Protein 8YUF (pdb70)

Nearest PDB structures (foldseek):
  8xdj-assembly1_C  TM=9.945E-01  e=1.437E-18  Legionella pneumophila
  8xeh-assembly1_D  TM=1.003E+00  e=1.581E-16  Legionella pneumophila
  6m6u-assembly1_D  TM=8.011E-01  e=2.505E-03  Shewanella oneidensis MR-1
  6m6w-assembly1_I  TM=7.614E-01  e=5.582E-03  Shewanella oneidensis MR-1
  7bxo-assembly1_H  TM=7.613E-01  e=1.384E-02  Shewanella oneidensis MR-1

Secondary structure (DSSP, 8-state):
--HHHHHHHHHHHHHHHHHHHHHHHHSPPPHHHHHHHHHHHHHHHHHHHHHHHHHHHHTT-----SHHHHHHHHHHHTS-S-HHHHHHHHHHHHTGGGTTSHHHHHHHHHHIIIIIHHHHHHHHHHHHHHH--/---HHHHHHHHHHHHHHHHHHHHHHHHSPPPHHHHHHHHHHHHHHHHHHHHHHHHHHHHTT-----SHHHHHHHHHHHTS-S-HHHHHHHHHHHHTGGGTTSHHHHHHHHHHIIIIIHHHHHHHHHHHHHHHH-

Radius of gyration: 19.74 Å; Cα contacts (8 Å, |Δi|>4): 281; chains: 2; bounding box: 49×49×58 Å

Solvent-accessible surface area: 13191 Å² total; per-residue (Å²): 125,156,14,78,108,86,8,102,53,0,19,104,0,2,110,59,0,17,128,5,10,86,54,23,140,104,105,118,19,52,77,21,9,40,0,0,0,1,0,3,0,14,2,0,0,43,18,0,27,22,0,0,70,7,56,8,105,124,83,63,41,89,82,12,109,25,23,107,63,0,1,135,34,0,105,96,121,19,10,8,140,85,10,108,29,4,42,57,0,8,101,4,57,100,44,42,31,88,0,20,41,62,85,33,0,59,93,0,15,139,27,0,46,80,98,2,28,94,9,0,69,59,3,24,128,82,0,70,33,54,95,133,172,168,43,143,18,81,114,88,4,97,52,0,19,110,0,2,117,32,0,18,124,5,12,88,54,23,143,107,104,122,17,52,84,24,10,41,10,0,0,1,0,1,0,15,2,0,0,45,16,0,26,22,0,0,69,5,56,8,97,125,82,64,41,91,83,12,107,23,20,100,52,0,2,126,37,0,101,108,125,25,11,10,160,96,16,144,38,4,51,45,0,8,96,4,56,101,43,41,30,88,1,11,42,62,85,32,0,56,87,0,13,140,28,0,48,82,96,2,30,94,9,0,60,62,2,18,110,91,0,65,30,44,79,138,162

Sequence (267 aa):
VRWQQRLNNYARALQQLSLAVNLAQTRPLSDLEKQGLIQAFEFTHELAWNVMKDYFFFAGNSAITGSRDATRESFNKGLIKEGEIWMEMIKSRNQTSHTYNQSVADEIVKNIINFYHTSFQAFLEKMQGLKEHDVRWQQRLNNYARALQQLSLAVNLAQTRPLSDLEKQGLIQAFEFTHELAWNVMKDYFFFAGNSAITGSRDATRESFNKGLIKEGEIWMEMIKSRNQTSHTYNQSVADEIVKNIINFYHTSFQAFLEKMQGLKEH

Structure (mmCIF, N/CA/C/O backbone):
data_8YUF
#
_entry.id   8YUF
#
_cell.length_a   43.774
_cell.length_b   43.772
_cell.length_c   163.302
_cell.angle_alpha   90.000
_cell.angle_beta   90.000
_cell.angle_gamma   90.000
#
_symmetry.space_group_name_H-M   'P 21 21 21'
#
loop_
_entity.id
_entity.type
_entity.pdbx_description
1 polymer Nucleotidyltransferase
2 non-polymer 'MAGNESIUM ION'
3 water water
#
loop_
_atom_site.group_PDB
_atom_site.id
_atom_site.type_symbol
_atom_site.label_atom_id
_atom_site.label_alt_id
_atom_site.label_comp_id
_atom_site.label_asym_id
_atom_site.label_entity_id
_atom_site.label_seq_id
_atom_site.pdbx_PDB_ins_code
_atom_site.Cartn_x
_atom_site.Cartn_y
_atom_site.Cartn_z
_atom_site.occupancy
_atom_site.B_iso_or_equiv
_atom_site.auth_seq_id
_atom_site.auth_comp_id
_atom_site.auth_asym_id
_atom_site.auth_atom_id
_atom_site.pdbx_PDB_model_num
ATOM 1 N N . VAL A 1 6 ? -7.83843 -14.18375 -0.84069 1.000 46.85350 6 VAL A N 1
ATOM 2 C CA . VAL A 1 6 ? -8.46242 -14.44800 0.43177 1.000 24.06473 6 VAL A CA 1
ATOM 3 C C . VAL A 1 6 ? -8.11025 -13.35021 1.43365 1.000 23.71752 6 VAL A C 1
ATOM 4 O O . VAL A 1 6 ? -8.69595 -13.29431 2.51271 1.000 25.76381 6 VAL A O 1
ATOM 8 N N . ARG A 1 7 ? -7.17025 -12.46585 1.05603 1.000 26.33841 7 ARG A N 1
ATOM 9 C CA . ARG A 1 7 ? -6.74756 -11.36089 1.92610 1.000 27.15282 7 ARG A CA 1
ATOM 10 C C . ARG A 1 7 ? -6.60588 -10.09930 1.08096 1.000 23.46596 7 ARG A C 1
ATOM 11 O O . ARG A 1 7 ? -5.53971 -9.85335 0.49804 1.000 25.74342 7 ARG A O 1
ATOM 20 N N . TRP A 1 8 ? -7.69225 -9.31475 1.00085 1.000 25.44500 8 TRP A N 1
ATOM 21 C CA . TRP A 1 8 ? -7.69224 -8.18720 0.07062 1.000 22.90270 8 TRP A CA 1
ATOM 22 C C . TRP A 1 8 ? -6.77788 -7.05321 0.54625 1.000 24.28009 8 TRP A C 1
ATOM 23 O O . TRP A 1 8 ? -6.24568 -6.29280 -0.27386 1.000 22.86081 8 TRP A O 1
ATOM 44 N N . GLN A 1 9 ? -6.57859 -6.92880 1.85981 1.000 26.40990 9 GLN A N 1
ATOM 45 C CA . GLN A 1 9 ? -5.68112 -5.90770 2.38530 1.000 23.98897 9 GLN A CA 1
ATOM 46 C C . GLN A 1 9 ? -4.22476 -6.23388 2.07900 1.000 25.40524 9 GLN A C 1
ATOM 47 O O . GLN A 1 9 ? -3.43689 -5.32739 1.81270 1.000 26.20589 9 GLN A O 1
ATOM 61 N N . GLN A 1 10 ? -3.85222 -7.51515 2.06477 1.000 26.81600 10 GLN A N 1
ATOM 62 C CA . GLN A 1 10 ? -2.50707 -7.87665 1.62246 1.000 27.41184 10 GLN A CA 1
ATOM 63 C C . GLN A 1 10 ? -2.32575 -7.58600 0.14507 1.000 25.33464 10 GLN A C 1
ATOM 64 O O . GLN A 1 10 ? -1.27005 -7.09187 -0.27707 1.000 24.31251 10 GLN A O 1
ATOM 78 N N . ARG A 1 11 ? -3.31472 -7.96978 -0.66935 1.000 21.36551 11 ARG A N 1
ATOM 79 C CA . ARG A 1 11 ? -3.25102 -7.63638 -2.08566 1.000 22.54247 11 ARG A CA 1
ATOM 80 C C . ARG A 1 11 ? -3.07027 -6.14143 -2.26408 1.000 23.44906 11 ARG A C 1
ATOM 81 O O . ARG A 1 11 ? -2.26987 -5.70377 -3.09863 1.000 20.82048 11 ARG A O 1
ATOM 91 N N . LEU A 1 12 ? -3.73707 -5.34557 -1.42544 1.000 20.64445 12 LEU A N 1
ATOM 92 C CA . LEU A 1 12 ? -3.64808 -3.89261 -1.54206 1.000 18.31898 12 LEU A CA 1
ATOM 93 C C . LEU A 1 12 ? -2.24972 -3.37344 -1.23742 1.000 18.45935 12 LEU A C 1
ATOM 94 O O . LEU A 1 12 ? -1.81062 -2.40357 -1.85598 1.000 21.06401 12 LEU A O 1
ATOM 110 N N . ASN A 1 13 ? -1.52838 -4.00758 -0.31812 1.000 18.54977 13 ASN A N 1
ATOM 111 C CA . ASN A 1 13 ? -0.14090 -3.63179 -0.05557 1.000 19.69513 13 ASN A CA 1
ATOM 112 C C . ASN A 1 13 ? 0.72496 -3.77004 -1.30214 1.000 20.31003 13 ASN A C 1
ATOM 113 O O . ASN A 1 13 ? 1.55225 -2.89665 -1.60155 1.000 21.95667 13 ASN A O 1
ATOM 124 N N . ASN A 1 14 ? 0.57962 -4.88189 -2.02453 1.000 20.19669 14 ASN A N 1
ATOM 125 C CA . ASN A 1 14 ? 1.38528 -5.05923 -3.22457 1.000 21.59058 14 ASN A CA 1
ATOM 126 C C . ASN A 1 14 ? 0.93831 -4.08746 -4.30088 1.000 20.29995 14 ASN A C 1
ATOM 127 O O . ASN A 1 14 ? 1.76969 -3.55308 -5.04146 1.000 17.94796 14 ASN A O 1
ATOM 138 N N . TYR A 1 15 ? -0.37696 -3.86227 -4.41243 1.000 17.73986 15 TYR A N 1
ATOM 139 C CA . TYR A 1 15 ? -0.88322 -2.87470 -5.36773 1.000 19.57737 15 TYR A CA 1
ATOM 140 C C . TYR A 1 15 ? -0.24625 -1.50495 -5.14894 1.000 16.66899 15 TYR A C 1
ATOM 141 O O . TYR A 1 15 ? 0.12875 -0.82729 -6.12068 1.000 19.70618 15 TYR A O 1
ATOM 159 N N . ALA A 1 16 ? -0.13584 -1.06753 -3.89710 1.000 18.39122 16 ALA A N 1
ATOM 160 C CA . ALA A 1 16 ? 0.52594 0.20377 -3.61347 1.000 18.93237 16 ALA A CA 1
ATOM 161 C C . ALA A 1 16 ? 1.99335 0.18388 -4.02243 1.000 21.57311 16 ALA A C 1
ATOM 162 O O . ALA A 1 16 ? 2.50090 1.18512 -4.53599 1.000 20.16983 16 ALA A O 1
ATOM 169 N N . ARG A 1 17 ? 2.69678 -0.92974 -3.77703 1.000 20.43326 17 ARG A N 1
ATOM 170 C CA . ARG A 1 17 ? 4.10617 -1.04273 -4.16780 1.000 21.67089 17 ARG A CA 1
ATOM 171 C C . ARG A 1 17 ? 4.26078 -0.94764 -5.67535 1.000 22.04543 17 ARG A C 1
ATOM 172 O O . ARG A 1 17 ? 5.14564 -0.24060 -6.17957 1.000 23.48272 17 ARG A O 1
ATOM 193 N N . ALA A 1 18 ? 3.39096 -1.64606 -6.41514 1.000 21.27087 18 ALA A N 1
ATOM 194 C CA . ALA A 1 18 ? 3.44448 -1.60264 -7.87274 1.000 20.66623 18 ALA A CA 1
ATOM 195 C C . ALA A 1 18 ? 3.13629 -0.20023 -8.38836 1.000 19.12882 18 ALA A C 1
ATOM 196 O O . ALA A 1 18 ? 3.83908 0.33912 -9.25632 1.000 19.03960 18 ALA A O 1
ATOM 203 N N . LEU A 1 19 ? 2.08832 0.41691 -7.84935 1.000 16.78518 19 LEU A N 1
ATOM 204 C CA . LEU A 1 19 ? 1.73432 1.76848 -8.26510 1.000 19.42059 19 LEU A CA 1
ATOM 205 C C . LEU A 1 19 ? 2.87225 2.75060 -8.00881 1.000 21.98263 19 LEU A C 1
ATOM 206 O O . LEU A 1 19 ? 3.09559 3.65475 -8.81083 1.000 19.91035 19 LEU A O 1
ATOM 222 N N . GLN A 1 20 ? 3.59899 2.59973 -6.90092 1.000 19.60647 20 GLN A N 1
ATOM 223 C CA . GLN A 1 20 ? 4.72910 3.48462 -6.64111 1.000 22.94867 20 GLN A CA 1
ATOM 224 C C . GLN A 1 20 ? 5.75182 3.42146 -7.77245 1.000 20.16149 20 GLN A C 1
ATOM 225 O O . GLN A 1 20 ? 6.28244 4.45650 -8.19182 1.000 20.76909 20 GLN A O 1
ATOM 239 N N . GLN A 1 21 ? 5.99133 2.22632 -8.32534 1.000 19.83033 21 GLN A N 1
ATOM 240 C CA . GLN A 1 21 ? 6.92126 2.10331 -9.44604 1.000 21.39111 21 GLN A CA 1
ATOM 241 C C . GLN A 1 21 ? 6.35507 2.74833 -10.70435 1.000 20.09008 21 GLN A C 1
ATOM 242 O O . GLN A 1 21 ? 7.07116 3.42761 -11.44490 1.000 21.23836 21 GLN A O 1
ATOM 256 N N . LEU A 1 22 ? 5.07324 2.54989 -10.97420 1.000 18.55472 22 LEU A N 1
ATOM 257 C CA . LEU A 1 22 ? 4.47174 3.24297 -12.10484 1.000 20.38077 22 LEU A CA 1
ATOM 258 C C . LEU A 1 22 ? 4.53107 4.76103 -11.93916 1.000 19.43320 22 LEU A C 1
ATOM 259 O O . LEU A 1 22 ? 4.73223 5.49364 -12.91834 1.000 19.92721 22 LEU A O 1
ATOM 275 N N . SER A 1 23 ? 4.29515 5.25411 -10.72194 1.000 18.49748 23 SER A N 1
ATOM 276 C CA . SER A 1 23 ? 4.31994 6.69260 -10.48586 1.000 18.81737 23 SER A CA 1
ATOM 277 C C . SER A 1 23 ? 5.68445 7.28115 -10.81069 1.000 19.87198 23 SER A C 1
ATOM 278 O O . SER A 1 23 ? 5.78464 8.39702 -11.33210 1.000 21.28759 23 SER A O 1
ATOM 286 N N . LEU A 1 24 ? 6.74968 6.57253 -10.46673 1.000 21.62959 24 LEU A N 1
ATOM 287 C CA . LEU A 1 24 ? 8.08020 7.06014 -10.80130 1.000 21.97491 24 LEU A CA 1
ATOM 288 C C . LEU A 1 24 ? 8.22767 7.30153 -12.30230 1.000 18.24755 24 LEU A C 1
ATOM 289 O O . LEU A 1 24 ? 8.84069 8.29333 -12.71128 1.000 22.28301 24 LEU A O 1
ATOM 305 N N . ALA A 1 25 ? 7.68588 6.39957 -13.13526 1.000 19.61007 25 ALA A N 1
ATOM 306 C CA . ALA A 1 25 ? 7.83117 6.53382 -14.58056 1.000 19.90053 25 ALA A CA 1
ATOM 307 C C . ALA A 1 25 ? 6.93122 7.64330 -15.11134 1.000 20.26654 25 ALA A C 1
ATOM 308 O O . ALA A 1 25 ? 7.29228 8.37419 -16.04648 1.000 20.52553 25 ALA A O 1
ATOM 315 N N . VAL A 1 26 ? 5.74994 7.79800 -14.51639 1.000 21.47519 26 VAL A N 1
ATOM 316 C CA . VAL A 1 26 ? 4.84227 8.84208 -14.97438 1.000 20.84605 26 VAL A CA 1
ATOM 317 C C . VAL A 1 26 ? 5.42730 10.20996 -14.66051 1.000 19.60369 26 VAL A C 1
ATOM 318 O O . VAL A 1 26 ? 5.34415 11.13605 -15.46977 1.000 24.07497 26 VAL A O 1
ATOM 331 N N . ASN A 1 27 ? 6.06846 10.35643 -13.49858 1.000 23.22622 27 ASN A N 1
ATOM 332 C CA . ASN A 1 27 ? 6.71238 11.63531 -13.19123 1.000 22.23898 27 ASN A CA 1
ATOM 333 C C . ASN A 1 27 ? 7.94242 11.87469 -14.07100 1.000 22.92822 27 ASN A C 1
ATOM 334 O O . ASN A 1 27 ? 8.17952 13.01054 -14.51752 1.000 25.18078 27 ASN A O 1
ATOM 345 N N . LEU A 1 28 ? 8.71065 10.81384 -14.36069 1.000 21.92186 28 LEU A N 1
ATOM 346 C CA . LEU A 1 28 ? 9.83967 10.95311 -15.27010 1.000 21.67760 28 LEU A CA 1
ATOM 347 C C . LEU A 1 28 ? 9.37682 11.51299 -16.60005 1.000 24.09923 28 LEU A C 1
ATOM 348 O O . LEU A 1 28 ? 10.06408 12.34250 -17.20092 1.000 22.80114 28 LEU A O 1
ATOM 364 N N . ALA A 1 29 ? 8.21446 11.06233 -17.07444 1.000 21.65155 29 ALA A N 1
ATOM 365 C CA . ALA A 1 29 ? 7.70897 11.53288 -18.36459 1.000 24.11719 29 ALA A CA 1
ATOM 366 C C . ALA A 1 29 ? 7.40866 13.03036 -18.36609 1.000 20.81789 29 ALA A C 1
ATOM 367 O O . ALA A 1 29 ? 7.33400 13.64855 -19.44160 1.000 22.60820 29 ALA A O 1
ATOM 374 N N . GLN A 1 30 ? 7.24240 13.63674 -17.19109 1.000 22.71880 30 GLN A N 1
ATOM 375 C CA . GLN A 1 30 ? 7.04671 15.07939 -17.12545 1.000 27.51098 30 GLN A CA 1
ATOM 376 C C . GLN A 1 30 ? 8.34474 15.86167 -17.24643 1.000 25.61228 30 GLN A C 1
ATOM 377 O O . GLN A 1 30 ? 8.30942 17.04727 -17.56252 1.000 27.32407 30 GLN A O 1
ATOM 391 N N . THR A 1 31 ? 9.48501 15.23990 -16.97554 1.000 20.81954 31 THR A N 1
ATOM 392 C CA . THR A 1 31 ? 10.77928 15.90170 -17.08217 1.000 25.34553 31 THR A CA 1
ATOM 393 C C . THR A 1 31 ? 11.39965 15.81261 -18.46659 1.000 22.42867 31 THR A C 1
ATOM 394 O O . THR A 1 31 ? 12.19703 16.67501 -18.82103 1.000 23.38742 31 THR A O 1
ATOM 405 N N . ARG A 1 32 ? 11.05896 14.81164 -19.26589 1.000 23.18612 32 ARG A N 1
ATOM 406 C CA . ARG A 1 32 ? 11.59701 14.68071 -20.60743 1.000 21.59490 32 ARG A CA 1
ATOM 407 C C . ARG A 1 32 ? 10.77690 13.62792 -21.36215 1.000 21.30113 32 ARG A C 1
ATOM 408 O O . ARG A 1 32 ? 10.07287 12.82798 -20.74695 1.000 18.88513 32 ARG A O 1
ATOM 429 N N . PRO A 1 33 ? 10.87063 13.60197 -22.67563 1.000 21.03904 33 PRO A N 1
ATOM 430 C CA . PRO A 1 33 ? 10.26597 12.50409 -23.42409 1.000 19.08302 33 PRO A CA 1
ATOM 431 C C . PRO A 1 33 ? 10.87321 11.16235 -23.04372 1.000 19.63986 33 PRO A C 1
ATOM 432 O O . PRO A 1 33 ? 12.07447 11.05661 -22.76754 1.000 23.10021 33 PRO A O 1
ATOM 443 N N . LEU A 1 34 ? 10.02597 10.12869 -23.02690 1.000 19.35237 34 LEU A N 1
ATOM 444 C CA . LEU A 1 34 ? 10.51122 8.76556 -22.81465 1.000 15.02955 34 LEU A CA 1
ATOM 445 C C . LEU A 1 34 ? 11.06959 8.18975 -24.11629 1.000 18.98781 34 LEU A C 1
ATOM 446 O O . LEU A 1 34 ? 10.52877 8.42070 -25.20283 1.000 18.99796 34 LEU A O 1
ATOM 462 N N . SER A 1 35 ? 12.15517 7.42970 -24.00104 1.000 17.56672 35 SER A N 1
ATOM 463 C CA . SER A 1 35 ? 12.61281 6.62757 -25.12551 1.000 16.36539 35 SER A CA 1
ATOM 464 C C . SER A 1 35 ? 11.59347 5.53456 -25.48882 1.000 19.26341 35 SER A C 1
ATOM 465 O O . SER A 1 35 ? 10.68797 5.18888 -24.71568 1.000 18.86227 35 SER A O 1
ATOM 473 N N . ASP A 1 36 ? 11.77927 4.94620 -26.67924 1.000 22.38116 36 ASP A N 1
ATOM 474 C CA . ASP A 1 36 ? 10.91540 3.84669 -27.08435 1.000 18.55877 36 ASP A CA 1
ATOM 475 C C . ASP A 1 36 ? 10.98143 2.73020 -26.05633 1.000 14.03601 36 ASP A C 1
ATOM 476 O O . ASP A 1 36 ? 9.96818 2.12293 -25.69939 1.000 16.45728 36 ASP A O 1
ATOM 485 N N . LEU A 1 37 ? 12.16590 2.45705 -25.54712 1.000 16.09177 37 LEU A N 1
ATOM 486 C CA . LEU A 1 37 ? 12.26434 1.35909 -24.58105 1.000 18.46719 37 LEU A CA 1
ATOM 487 C C . LEU A 1 37 ? 11.57352 1.70048 -23.25489 1.000 13.21077 37 LEU A C 1
ATOM 488 O O . LEU A 1 37 ? 10.93790 0.84645 -22.60422 1.000 15.34979 37 LEU A O 1
ATOM 504 N N . GLU A 1 38 ? 11.74124 2.94180 -22.81582 1.000 13.51531 38 GLU A N 1
ATOM 505 C CA . GLU A 1 38 ? 11.08726 3.37410 -21.60457 1.000 13.32418 38 GLU A CA 1
ATOM 506 C C . GLU A 1 38 ? 9.58032 3.34540 -21.74639 1.000 14.24390 38 GLU A C 1
ATOM 507 O O . GLU A 1 38 ? 8.89144 3.09679 -20.75721 1.000 14.67737 38 GLU A O 1
ATOM 519 N N . LYS A 1 39 ? 9.05748 3.65890 -22.94510 1.000 16.04344 39 LYS A N 1
ATOM 520 C CA . LYS A 1 39 ? 7.62617 3.54101 -23.20319 1.000 15.57579 39 LYS A CA 1
ATOM 521 C C . LYS A 1 39 ? 7.16188 2.10626 -22.97709 1.000 17.45899 39 LYS A C 1
ATOM 522 O O . LYS A 1 39 ? 6.10024 1.86411 -22.37823 1.000 14.76341 39 LYS A O 1
ATOM 541 N N . GLN A 1 40 ? 7.94916 1.14139 -23.46298 1.000 15.07660 40 GLN A N 1
ATOM 542 C CA . GLN A 1 40 ? 7.62946 -0.25392 -23.22454 1.000 13.14388 40 GLN A CA 1
ATOM 543 C C . GLN A 1 40 ? 7.62549 -0.53834 -21.73856 1.000 15.05589 40 GLN A C 1
ATOM 544 O O . GLN A 1 40 ? 6.78531 -1.30838 -21.25756 1.000 16.07304 40 GLN A O 1
ATOM 558 N N . GLY A 1 41 ? 8.55641 0.06283 -20.99819 1.000 15.83997 41 GLY A N 1
ATOM 559 C CA . GLY A 1 41 ? 8.62686 -0.18892 -19.56405 1.000 14.78101 41 GLY A CA 1
ATOM 560 C C . GLY A 1 41 ? 7.46196 0.44534 -18.82095 1.000 17.54690 41 GLY A C 1
ATOM 561 O O . GLY A 1 41 ? 6.94526 -0.12030 -17.85685 1.000 15.81605 41 GLY A O 1
ATOM 565 N N . LEU A 1 42 ? 7.00957 1.60025 -19.29784 1.000 15.66561 42 LEU A N 1
ATOM 566 C CA . LEU A 1 42 ? 5.82298 2.22222 -18.73030 1.000 15.69321 42 LEU A CA 1
ATOM 567 C C . LEU A 1 42 ? 4.60833 1.33295 -18.94485 1.000 15.89042 42 LEU A C 1
ATOM 568 O O . LEU A 1 42 ? 3.74837 1.23350 -18.06810 1.000 14.19899 42 LEU A O 1
ATOM 584 N N . ILE A 1 43 ? 4.50061 0.69128 -20.11571 1.000 14.84494 43 ILE A N 1
ATOM 585 C CA . ILE A 1 43 ? 3.37340 -0.20472 -20.37804 1.000 12.25761 43 ILE A CA 1
ATOM 586 C C . ILE A 1 43 ? 3.42183 -1.43283 -19.46989 1.000 13.46964 43 ILE A C 1
ATOM 587 O O . ILE A 1 43 ? 2.40580 -1.82037 -18.88306 1.000 16.17593 43 ILE A O 1
ATOM 603 N N . GLN A 1 44 ? 4.60978 -2.04018 -19.31463 1.000 15.98211 44 GLN A N 1
ATOM 604 C CA . GLN A 1 44 ? 4.77779 -3.15997 -18.38277 1.000 16.13995 44 GLN A CA 1
ATOM 605 C C . GLN A 1 44 ? 4.38431 -2.77642 -16.96132 1.000 13.70853 44 GLN A C 1
ATOM 606 O O . GLN A 1 44 ? 3.73229 -3.56966 -16.27036 1.000 16.24849 44 GLN A O 1
ATOM 620 N N . ALA A 1 45 ? 4.78640 -1.59490 -16.48530 1.000 13.96225 45 ALA A N 1
ATOM 621 C CA . ALA A 1 45 ? 4.35311 -1.14175 -15.14944 1.000 12.82724 45 ALA A CA 1
ATOM 622 C C . ALA A 1 45 ? 2.83827 -0.94038 -15.06499 1.000 15.43440 45 ALA A C 1
ATOM 623 O O . ALA A 1 45 ? 2.20302 -1.26404 -14.04405 1.000 15.13485 45 ALA A O 1
ATOM 630 N N . PHE A 1 46 ? 2.22748 -0.38933 -16.10930 1.000 14.74207 46 PHE A N 1
ATOM 631 C CA . PHE A 1 46 ? 0.77249 -0.32045 -16.13596 1.000 13.77711 46 PHE A CA 1
ATOM 632 C C . PHE A 1 46 ? 0.17565 -1.71299 -16.01917 1.000 13.82722 46 PHE A C 1
ATOM 633 O O . PHE A 1 46 ? -0.80895 -1.91900 -15.29737 1.000 16.13677 46 PHE A O 1
ATOM 650 N N . GLU A 1 47 ? 0.76258 -2.68481 -16.71383 1.000 14.71664 47 GLU A N 1
ATOM 651 C CA . GLU A 1 47 ? 0.19513 -4.02879 -16.67734 1.000 15.98056 47 GLU A CA 1
ATOM 652 C C . GLU A 1 47 ? 0.26178 -4.63658 -15.27984 1.000 15.67210 47 GLU A C 1
ATOM 653 O O . GLU A 1 47 ? -0.71278 -5.26788 -14.82290 1.000 15.54368 47 GLU A O 1
ATOM 665 N N . PHE A 1 48 ? 1.37408 -4.45551 -14.56715 1.000 15.37387 48 PHE A N 1
ATOM 666 C CA . PHE A 1 48 ? 1.42444 -5.14694 -13.28376 1.000 13.73488 48 PHE A CA 1
ATOM 667 C C . PHE A 1 48 ? 0.61026 -4.37673 -12.24153 1.000 15.79727 48 PHE A C 1
ATOM 668 O O . PHE A 1 48 ? 0.09069 -4.98367 -11.28140 1.000 16.00317 48 PHE A O 1
ATOM 685 N N . THR A 1 49 ? 0.38829 -3.07739 -12.48553 1.000 14.84281 49 THR A N 1
ATOM 686 C CA . THR A 1 49 ? -0.44634 -2.27736 -11.59011 1.000 12.96621 49 THR A CA 1
ATOM 687 C C . THR A 1 49 ? -1.92449 -2.59052 -11.77016 1.000 16.99269 49 THR A C 1
ATOM 688 O O . THR A 1 49 ? -2.63848 -2.79768 -10.77414 1.000 14.55086 49 THR A O 1
ATOM 699 N N . HIS A 1 50 ? -2.37635 -2.67500 -13.02358 1.000 14.95676 50 HIS A N 1
ATOM 700 C CA . HIS A 1 50 ? -3.76820 -2.98951 -13.29446 1.000 16.04321 50 HIS A CA 1
ATOM 701 C C . HIS A 1 50 ? -4.09514 -4.40414 -12.84318 1.000 15.17676 50 HIS A C 1
ATOM 702 O O . HIS A 1 50 ? -5.15960 -4.65175 -12.27658 1.000 15.00541 50 HIS A O 1
ATOM 716 N N . GLU A 1 51 ? -3.18596 -5.34786 -13.07143 1.000 16.50980 51 GLU A N 1
ATOM 717 C CA . GLU A 1 51 ? -3.44941 -6.71500 -12.64785 1.000 17.28616 51 GLU A CA 1
ATOM 718 C C . GLU A 1 51 ? -3.70844 -6.77866 -11.14297 1.000 17.25008 51 GLU A C 1
ATOM 719 O O . GLU A 1 51 ? -4.62386 -7.46502 -10.67574 1.000 15.47188 51 GLU A O 1
ATOM 731 N N . LEU A 1 52 ? -2.89760 -6.08632 -10.35988 1.000 15.08438 52 LEU A N 1
ATOM 732 C CA . LEU A 1 52 ? -3.16339 -6.05266 -8.93255 1.000 13.85208 52 LEU A CA 1
ATOM 733 C C . LEU A 1 52 ? -4.45856 -5.32675 -8.63442 1.000 17.44491 52 LEU A C 1
ATOM 734 O O . LEU A 1 52 ? -5.20139 -5.72824 -7.74330 1.000 16.89554 52 LEU A O 1
ATOM 750 N N . ALA A 1 53 ? -4.74270 -4.23588 -9.33347 1.000 15.27950 53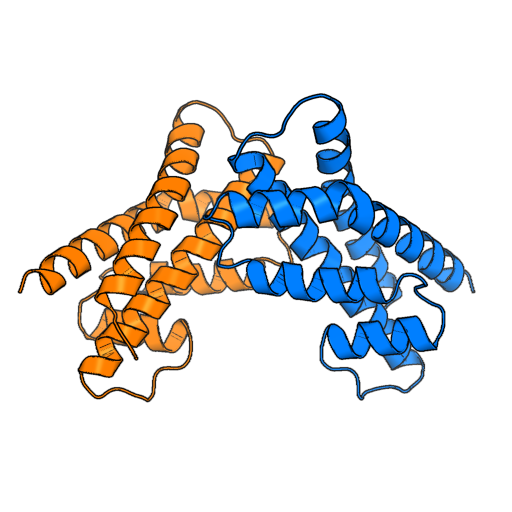 ALA A N 1
ATOM 751 C CA . ALA A 1 53 ? -5.93669 -3.46787 -9.01839 1.000 15.33489 53 ALA A CA 1
ATOM 752 C C . ALA A 1 53 ? -7.18107 -4.33360 -9.05915 1.000 15.02283 53 ALA A C 1
ATOM 753 O O . ALA A 1 53 ? -7.97100 -4.34718 -8.11567 1.000 16.85769 53 ALA A O 1
ATOM 760 N N . TRP A 1 54 ? -7.41100 -5.03181 -10.18341 1.000 17.02865 54 TRP A N 1
ATOM 761 C CA . TRP A 1 54 ? -8.66428 -5.78138 -10.30618 1.000 18.61011 54 TRP A CA 1
ATOM 762 C C . TRP A 1 54 ? -8.67350 -7.02827 -9.43193 1.000 15.86702 54 TRP A C 1
ATOM 763 O O . TRP A 1 54 ? -9.74847 -7.47981 -9.02756 1.000 16.87686 54 TRP A O 1
ATOM 784 N N . ASN A 1 55 ? -7.50988 -7.56225 -9.08398 1.000 15.81570 55 ASN A N 1
ATOM 785 C CA . ASN A 1 55 ? -7.48680 -8.63416 -8.09614 1.000 16.90174 55 ASN A CA 1
ATOM 786 C C . ASN A 1 55 ? -7.80092 -8.12757 -6.69682 1.000 17.17588 55 ASN A C 1
ATOM 787 O O . ASN A 1 55 ? -8.33956 -8.88261 -5.89194 1.000 18.14091 55 ASN A O 1
ATOM 798 N N . VAL A 1 56 ? -7.46596 -6.88132 -6.36973 1.000 15.87193 56 VAL A N 1
ATOM 799 C CA . VAL A 1 56 ? -7.94629 -6.30927 -5.11848 1.000 16.78678 56 VAL A CA 1
ATOM 800 C C . VAL A 1 56 ? -9.46426 -6.28081 -5.12418 1.000 18.33156 56 VAL A C 1
ATOM 801 O O . VAL A 1 56 ? -10.10517 -6.64161 -4.13971 1.000 19.28760 56 VAL A O 1
ATOM 814 N N . MET A 1 57 ? -10.05570 -5.85082 -6.24227 1.000 17.45056 57 MET A N 1
ATOM 815 C CA . MET A 1 57 ? -11.50254 -5.80716 -6.37756 1.000 19.07087 57 MET A CA 1
ATOM 816 C C . MET A 1 57 ? -12.10418 -7.18692 -6.14997 1.000 18.47454 57 MET A C 1
ATOM 817 O O . MET A 1 57 ? -13.07141 -7.34010 -5.39637 1.000 19.45416 57 MET A O 1
ATOM 831 N N . LYS A 1 58 ? -11.59316 -8.18464 -6.88049 1.000 18.19489 58 LYS A N 1
ATOM 832 C CA . LYS A 1 58 ? -12.07901 -9.54772 -6.74842 1.000 18.31317 58 LYS A CA 1
ATOM 833 C C . LYS A 1 58 ? -11.94948 -10.03648 -5.30851 1.000 18.95955 58 LYS A C 1
ATOM 834 O O . LYS A 1 58 ? -12.89591 -10.61105 -4.76501 1.000 19.89528 58 LYS A O 1
ATOM 853 N N . ASP A 1 59 ? -10.80391 -9.78815 -4.65848 1.000 18.57288 59 ASP A N 1
ATOM 854 C CA . ASP A 1 59 ? -10.63019 -10.23412 -3.27267 1.000 19.82473 59 ASP A CA 1
ATOM 855 C C . ASP A 1 59 ? -11.64118 -9.55598 -2.35375 1.000 21.03911 59 ASP A C 1
ATOM 856 O O . ASP A 1 59 ? -12.26055 -10.20385 -1.50436 1.000 21.25371 59 ASP A O 1
ATOM 865 N N . TYR A 1 60 ? -11.84111 -8.24888 -2.54902 1.000 21.52593 60 TYR A N 1
ATOM 866 C CA . TYR A 1 60 ? -12.73486 -7.47970 -1.69413 1.000 21.29217 60 TYR A CA 1
ATOM 867 C C . TYR A 1 60 ? -14.15155 -8.01869 -1.77750 1.000 22.20378 60 TYR A C 1
ATOM 868 O O . TYR A 1 60 ? -14.80921 -8.21996 -0.75639 1.000 23.31190 60 TYR A O 1
ATOM 886 N N . PHE A 1 61 ? -14.65199 -8.24615 -2.99848 1.000 22.76314 61 PHE A N 1
ATOM 887 C CA . PHE A 1 61 ? -16.02982 -8.72378 -3.13108 1.000 22.79455 61 PHE A CA 1
ATOM 888 C C . PHE A 1 61 ? -16.19909 -10.17990 -2.70602 1.000 23.29536 61 PHE A C 1
ATOM 889 O O . PHE A 1 61 ? -17.29653 -10.57392 -2.32979 1.000 24.41590 61 PHE A O 1
ATOM 906 N N . PHE A 1 62 ? -15.13672 -10.97013 -2.72723 1.000 24.02246 62 PHE A N 1
ATOM 907 C CA . PHE A 1 62 ? -15.18192 -12.31142 -2.15492 1.000 23.15500 62 PHE A CA 1
ATOM 908 C C . PHE A 1 62 ? -15.56885 -12.25670 -0.68607 1.000 24.32776 62 PHE A C 1
ATOM 909 O O . PHE A 1 62 ? -16.31294 -13.11179 -0.19867 1.000 25.36019 62 PHE A O 1
ATOM 926 N N . PHE A 1 63 ? -15.07600 -11.24851 0.03797 1.000 27.99925 63 PHE A N 1
ATOM 927 C CA . PHE A 1 63 ? -15.45894 -11.11178 1.43902 1.000 25.49139 63 PHE A CA 1
ATOM 928 C C . PHE A 1 63 ? -16.94686 -10.86307 1.57526 1.000 26.71022 63 PHE A C 1
ATOM 929 O O . PHE A 1 63 ? -17.55254 -11.25163 2.58086 1.000 27.97415 63 PHE A O 1
ATOM 937 N N . ALA A 1 64 ? -17.55418 -10.23380 0.56783 1.000 26.43072 64 ALA A N 1
ATOM 938 C CA . ALA A 1 64 ? -18.98066 -9.95519 0.57966 1.000 27.60105 64 ALA A CA 1
ATOM 939 C C . ALA A 1 64 ? -19.81363 -11.15842 0.17226 1.000 28.34543 64 ALA A C 1
ATOM 940 O O . ALA A 1 64 ? -21.04352 -11.06067 0.14882 1.000 29.27575 64 ALA A O 1
ATOM 942 N N . GLY A 1 65 ? -19.18446 -12.28551 -0.12784 1.000 27.61888 65 GLY A N 1
ATOM 943 C CA . GLY A 1 65 ? -19.90991 -13.44517 -0.59026 1.000 28.17895 65 GLY A CA 1
ATOM 944 C C . GLY A 1 65 ? -20.01306 -13.56112 -2.09515 1.000 27.36031 65 GLY A C 1
ATOM 945 O O . GLY A 1 65 ? -20.69930 -14.46081 -2.58934 1.000 28.15470 65 GLY A O 1
ATOM 946 N N . ASN A 1 66 ? -19.36759 -12.68346 -2.84834 1.000 26.16792 66 ASN A N 1
ATOM 947 C CA . ASN A 1 66 ? -19.44032 -12.75983 -4.29939 1.000 25.43755 66 ASN A CA 1
ATOM 948 C C . ASN A 1 66 ? -18.27966 -13.62218 -4.77335 1.000 27.47087 66 ASN A C 1
ATOM 949 O O . ASN A 1 66 ? -17.13096 -13.18830 -4.74386 1.000 27.97506 66 ASN A O 1
ATOM 954 N N . SER A 1 67 ? -18.57940 -14.83881 -5.21338 1.000 27.49926 67 SER A N 1
ATOM 955 C CA . SER A 1 67 ? -17.60070 -15.73256 -5.81439 1.000 32.99794 67 SER A CA 1
ATOM 956 C C . SER A 1 67 ? -17.77840 -15.87315 -7.31948 1.000 33.43977 67 SER A C 1
ATOM 957 O O . SER A 1 67 ? -17.19563 -16.77454 -7.92430 1.000 40.75718 67 SER A O 1
ATOM 965 N N . ALA A 1 68 ? -18.57800 -15.01892 -7.93075 1.000 31.57920 68 ALA A N 1
ATOM 966 C CA . ALA A 1 68 ? -18.84256 -15.11590 -9.35917 1.000 37.08589 68 ALA A CA 1
ATOM 967 C C . ALA A 1 68 ? -17.78749 -14.42111 -10.20364 1.000 34.04638 68 ALA A C 1
ATOM 968 O O . ALA A 1 68 ? -17.66833 -14.72732 -11.39380 1.000 36.66200 68 ALA A O 1
ATOM 975 N N . ILE A 1 69 ? -17.03337 -13.49092 -9.62168 1.000 30.15569 69 ILE A N 1
ATOM 976 C CA . ILE A 1 69 ? -16.05175 -12.72214 -10.37929 1.000 25.67200 69 ILE A CA 1
ATOM 977 C C . ILE A 1 69 ? -14.90839 -13.63206 -10.79698 1.000 22.73305 69 ILE A C 1
ATOM 978 O O . ILE A 1 69 ? -14.32718 -14.33138 -9.96685 1.000 27.92521 69 ILE A O 1
ATOM 994 N N . THR A 1 70 ? -14.57536 -13.62916 -12.08562 1.000 22.92517 70 THR A N 1
ATOM 995 C CA . THR A 1 70 ? -13.48064 -14.44012 -12.60029 1.000 29.81940 70 THR A CA 1
ATOM 996 C C . THR A 1 70 ? -12.37680 -13.66325 -13.29423 1.000 38.72687 70 THR A C 1
ATOM 997 O O . THR A 1 70 ? -11.22902 -14.10384 -13.27691 1.000 51.01591 70 THR A O 1
ATOM 1008 N N . GLY A 1 71 ? -12.68050 -12.52737 -13.88167 1.000 28.53172 71 GLY A N 1
ATOM 1009 C CA . GLY A 1 71 ? -11.69582 -11.77313 -14.62571 1.000 25.43827 71 GLY A CA 1
ATOM 1010 C C . GLY A 1 71 ? -11.80879 -10.29002 -14.39574 1.000 18.66798 71 GLY A C 1
ATOM 1011 O O . GLY A 1 71 ? -12.57328 -9.84602 -13.54328 1.000 20.81119 71 GLY A O 1
ATOM 1015 N N . SER A 1 72 ? -11.02588 -9.52152 -15.15398 1.000 18.66965 72 SER A N 1
ATOM 1016 C CA . SER A 1 72 ? -10.93276 -8.08536 -14.90517 1.000 17.42622 72 SER A CA 1
ATOM 1017 C C . SER A 1 72 ? -12.19849 -7.34418 -15.31158 1.000 16.70635 72 SER A C 1
ATOM 1018 O O . SER A 1 72 ? -12.55737 -6.35211 -14.66317 1.000 20.19331 72 SER A O 1
ATOM 1026 N N . ARG A 1 73 ? -12.89342 -7.79639 -16.36211 1.000 21.49007 73 ARG A N 1
ATOM 1027 C CA . ARG A 1 73 ? -14.17200 -7.16733 -16.71438 1.000 16.33989 73 ARG A CA 1
ATOM 1028 C C . ARG A 1 73 ? -15.21458 -7.38415 -15.62277 1.000 21.42931 73 ARG A C 1
ATOM 1029 O O . ARG A 1 73 ? -15.90548 -6.43889 -15.21409 1.000 21.25762 73 ARG A O 1
ATOM 1050 N N . ASP A 1 74 ? -15.32749 -8.62228 -15.12836 1.000 23.47340 74 ASP A N 1
ATOM 1051 C CA . ASP A 1 74 ? -16.24224 -8.91614 -14.02893 1.000 22.94752 74 ASP A CA 1
ATOM 1052 C C . ASP A 1 74 ? -15.94296 -8.02390 -12.82685 1.000 20.43701 74 ASP A C 1
ATOM 1053 O O . ASP A 1 74 ? -16.84146 -7.42246 -12.23935 1.000 22.89471 74 ASP A O 1
ATOM 1062 N N . ALA A 1 75 ? -14.67825 -7.96424 -12.42092 1.000 19.74623 75 ALA A N 1
ATOM 1063 C CA . ALA A 1 75 ? -14.30495 -7.16612 -11.26143 1.000 22.08203 75 ALA A CA 1
ATOM 1064 C C . ALA A 1 75 ? -14.58201 -5.69340 -11.48727 1.000 21.54836 75 ALA A C 1
ATOM 1065 O O . ALA A 1 75 ? -15.00340 -4.98281 -10.56779 1.000 21.94572 75 ALA A O 1
ATOM 1072 N N . THR A 1 76 ? -14.29346 -5.20253 -12.69365 1.000 21.96853 76 THR A N 1
ATOM 1073 C CA . THR A 1 76 ? -14.46601 -3.78259 -12.97306 1.000 20.53460 76 THR A CA 1
ATOM 1074 C C . THR A 1 76 ? -15.93935 -3.38706 -12.92432 1.000 22.56168 76 THR A C 1
ATOM 1075 O O . THR A 1 76 ? -16.29565 -2.34632 -12.35834 1.000 22.95076 76 THR A O 1
ATOM 1086 N N . ARG A 1 77 ? -16.81735 -4.20883 -13.48558 1.000 19.62005 77 ARG A N 1
ATOM 1087 C CA . ARG A 1 77 ? -18.23705 -3.87521 -13.45529 1.000 24.46735 77 ARG A CA 1
ATOM 1088 C C . ARG A 1 77 ? -18.75105 -3.85448 -12.01436 1.000 23.16112 77 ARG A C 1
ATOM 1089 O O . ARG A 1 77 ? -19.43597 -2.92223 -11.58911 1.000 30.00179 77 ARG A O 1
ATOM 1110 N N . GLU A 1 78 ? -18.40247 -4.86991 -11.23043 1.000 26.02714 78 GLU A N 1
ATOM 1111 C CA . GLU A 1 78 ? -18.87243 -4.89170 -9.85288 1.000 23.40564 78 GLU A CA 1
ATOM 1112 C C . GLU A 1 78 ? -18.34034 -3.68918 -9.08517 1.000 21.60237 78 GLU A C 1
ATOM 1113 O O . GLU A 1 78 ? -19.05762 -3.09514 -8.27943 1.000 25.75191 78 GLU A O 1
ATOM 1125 N N . SER A 1 79 ? -17.08327 -3.30287 -9.32995 1.000 22.85325 79 SER A N 1
ATOM 1126 C CA . SER A 1 79 ? -16.52300 -2.15361 -8.62621 1.000 20.55307 79 SER A CA 1
ATOM 1127 C C . SER A 1 79 ? -17.25792 -0.86665 -8.97554 1.000 22.49567 79 SER A C 1
ATOM 1128 O O . SER A 1 79 ? -17.49494 -0.02769 -8.10836 1.000 23.65160 79 SER A O 1
ATOM 1136 N N . PHE A 1 80 ? -17.56196 -0.66034 -10.25586 1.000 24.92172 80 PHE A N 1
ATOM 1137 C CA . PHE A 1 80 ? -18.39682 0.47273 -10.64773 1.000 24.51543 80 PHE A CA 1
ATOM 1138 C C . PHE A 1 80 ? -19.77677 0.40244 -9.99696 1.000 30.21272 80 PHE A C 1
ATOM 1139 O O . PHE A 1 80 ? -20.29744 1.41865 -9.51889 1.000 36.88961 80 PHE A O 1
ATOM 1156 N N . ASN A 1 81 ? -20.38317 -0.78628 -9.96021 1.000 30.01487 81 ASN A N 1
ATOM 1157 C CA . ASN A 1 81 ? -21.72203 -0.90801 -9.38936 1.000 37.74700 81 ASN A CA 1
ATOM 1158 C C . ASN A 1 81 ? -21.74683 -0.51893 -7.91367 1.000 36.94361 81 ASN A C 1
ATOM 1159 O O . ASN A 1 81 ? -22.76453 -0.01374 -7.42302 1.000 40.55564 81 ASN A O 1
ATOM 1170 N N . LYS A 1 82 ? -20.64245 -0.73035 -7.19549 1.000 36.06372 82 LYS A N 1
ATOM 1171 C CA . LYS A 1 82 ? -20.61083 -0.53606 -5.75227 1.000 35.63398 82 LYS A CA 1
ATOM 1172 C C . LYS A 1 82 ? -19.91637 0.74992 -5.34531 1.000 37.48665 82 LYS A C 1
ATOM 1173 O O . LYS A 1 82 ? -19.78620 1.01060 -4.14702 1.000 42.71883 82 LYS A O 1
ATOM 1192 N N . GLY A 1 83 ? -19.46019 1.54870 -6.30109 1.000 31.86247 83 GLY A N 1
ATOM 1193 C CA . GLY A 1 83 ? -18.84698 2.82310 -5.99598 1.000 38.14573 83 GLY A CA 1
ATOM 1194 C C . GLY A 1 83 ? -17.37260 2.78588 -5.67092 1.000 28.72354 83 GLY A C 1
ATOM 1195 O O . GLY A 1 83 ? -16.82513 3.80643 -5.23396 1.000 34.18749 83 GLY A O 1
ATOM 1199 N N . LEU A 1 84 ? -16.70834 1.65109 -5.86159 1.000 25.59786 84 LEU A N 1
ATOM 1200 C CA . LEU A 1 84 ? -15.26676 1.60919 -5.63079 1.000 23.97381 84 LEU A CA 1
ATOM 1201 C C . LEU A 1 84 ? -14.50636 2.42230 -6.67454 1.000 29.83775 84 LEU A C 1
ATOM 1202 O O . LEU A 1 84 ? -13.38995 2.89329 -6.40599 1.000 28.06676 84 LEU A O 1
ATOM 1218 N N . ILE A 1 85 ? -15.07421 2.55441 -7.87547 1.000 28.45393 85 ILE A N 1
ATOM 1219 C CA . ILE A 1 85 ? -14.51277 3.34696 -8.96491 1.000 23.82320 85 ILE A CA 1
ATOM 1220 C C . ILE A 1 85 ? -15.64861 4.18220 -9.54607 1.000 24.53003 85 ILE A C 1
ATOM 1221 O O . ILE A 1 85 ? -16.81942 3.78852 -9.51621 1.000 28.38304 85 ILE A O 1
ATOM 1237 N N . LYS A 1 86 ? -15.29898 5.33479 -10.10228 1.000 32.19939 86 LYS A N 1
ATOM 1238 C CA . LYS A 1 86 ? -16.28520 6.20906 -10.72697 1.000 27.64080 86 LYS A CA 1
ATOM 1239 C C . LYS A 1 86 ? -16.10282 6.36101 -12.22510 1.000 30.50836 86 LYS A C 1
ATOM 1240 O O . LYS A 1 86 ? -17.07664 6.58380 -12.93508 1.000 31.06910 86 LYS A O 1
ATOM 1259 N N . GLU A 1 87 ? -14.88774 6.21887 -12.72671 1.000 24.21056 87 GLU A N 1
ATOM 1260 C CA . GLU A 1 87 ? -14.63100 6.32829 -14.16281 1.000 23.89814 87 GLU A CA 1
ATOM 1261 C C . GLU A 1 87 ? -14.72247 4.94782 -14.82217 1.000 24.61382 87 GLU A C 1
ATOM 1262 O O . GLU A 1 87 ? -13.72032 4.32534 -15.19678 1.000 23.81034 87 GLU A O 1
ATOM 1274 N N . GLY A 1 88 ? -15.96919 4.48814 -14.98291 1.000 26.04906 88 GLY A N 1
ATOM 1275 C CA . GLY A 1 88 ? -16.19646 3.14475 -15.49752 1.000 22.02757 88 GLY A CA 1
ATOM 1276 C C . GLY A 1 88 ? -15.61353 2.93516 -16.88232 1.000 21.70132 88 GLY A C 1
ATOM 1277 O O . GLY A 1 88 ? -14.96051 1.92523 -17.15332 1.000 23.44891 88 GLY A O 1
ATOM 1281 N N . GLU A 1 89 ? -15.88379 3.87648 -17.78487 1.000 21.24598 89 GLU A N 1
ATOM 1282 C CA . GLU A 1 89 ? -15.34807 3.80199 -19.14465 1.000 21.14987 89 GLU A CA 1
ATOM 1283 C C . GLU A 1 89 ? -13.80888 3.79605 -19.16312 1.000 18.54047 89 GLU A C 1
ATOM 1284 O O . GLU A 1 89 ? -13.17897 3.02937 -19.90527 1.000 22.35998 89 GLU A O 1
ATOM 1296 N N . ILE A 1 90 ? -13.17628 4.57981 -18.30835 1.000 17.06927 90 ILE A N 1
ATOM 1297 C CA . ILE A 1 90 ? -11.71359 4.55115 -18.28247 1.000 19.63886 90 ILE A CA 1
ATOM 1298 C C . ILE A 1 90 ? -11.20752 3.19050 -17.80501 1.000 17.94001 90 ILE A C 1
ATOM 1299 O O . ILE A 1 90 ? -10.25851 2.62947 -18.35868 1.000 18.89936 90 ILE A O 1
ATOM 1315 N N . TRP A 1 91 ? -11.77780 2.66140 -16.73911 1.000 19.09050 91 TRP A N 1
ATOM 1316 C CA . TRP A 1 91 ? -11.31551 1.35806 -16.26595 1.000 21.20497 91 TRP A CA 1
ATOM 1317 C C . TRP A 1 91 ? -11.55711 0.25005 -17.29818 1.000 18.71500 91 TRP A C 1
ATOM 1318 O O . TRP A 1 91 ? -10.74861 -0.67616 -17.42086 1.000 20.19614 91 TRP A O 1
ATOM 1339 N N . MET A 1 92 ? -12.61415 0.35526 -18.09843 1.000 20.02552 92 MET A N 1
ATOM 1340 C CA . MET A 1 92 ? -12.79711 -0.63728 -19.15326 1.000 19.35163 92 MET A CA 1
ATOM 1341 C C . MET A 1 92 ? -11.78411 -0.44629 -20.27193 1.000 20.59845 92 MET A C 1
ATOM 1342 O O . MET A 1 92 ? -11.34002 -1.43467 -20.88239 1.000 20.31008 92 MET A O 1
ATOM 1356 N N . GLU A 1 93 ? -11.39798 0.80954 -20.53501 1.000 20.35426 93 GLU A N 1
ATOM 1357 C CA . GLU A 1 93 ? -10.37794 1.07432 -21.53630 1.000 21.73950 93 GLU A CA 1
ATOM 1358 C C . GLU A 1 93 ? -9.04918 0.44212 -21.14135 1.000 18.22562 93 GLU A C 1
ATOM 1359 O O . GLU A 1 93 ? -8.32208 -0.06272 -21.99399 1.000 17.69123 93 GLU A O 1
ATOM 1371 N N . MET A 1 94 ? -8.73814 0.41718 -19.84519 1.000 18.06237 94 MET A N 1
ATOM 1372 C CA . MET A 1 94 ? -7.52783 -0.25369 -19.38209 1.000 17.02238 94 MET A CA 1
ATOM 1373 C C . MET A 1 94 ? -7.50811 -1.70981 -19.84308 1.000 15.96519 94 MET A C 1
ATOM 1374 O O . MET A 1 94 ? -6.46680 -2.22366 -20.23718 1.000 16.75587 94 MET A O 1
ATOM 1388 N N . ILE A 1 95 ? -8.67214 -2.37063 -19.85680 1.000 16.36653 95 ILE A N 1
ATOM 1389 C CA . ILE A 1 95 ? -8.73548 -3.77177 -20.27962 1.000 18.38167 95 ILE A CA 1
ATOM 1390 C C . ILE A 1 95 ? -8.41905 -3.89401 -21.76249 1.000 16.78571 95 ILE A C 1
ATOM 1391 O O . ILE A 1 95 ? -7.67878 -4.78432 -22.17850 1.000 18.67384 95 ILE A O 1
ATOM 1407 N N . LYS A 1 96 ? -8.92523 -2.96824 -22.57312 1.000 18.12356 96 LYS A N 1
ATOM 1408 C CA . LYS A 1 96 ? -8.55331 -2.93918 -23.98338 1.000 16.72195 96 LYS A CA 1
ATOM 1409 C C . LYS A 1 96 ? -7.05476 -2.71039 -24.14668 1.000 17.77248 96 LYS A C 1
ATOM 1410 O O . LYS A 1 96 ? -6.40160 -3.36012 -24.97162 1.000 17.52868 96 LYS A O 1
ATOM 1429 N N . SER A 1 97 ? -6.47977 -1.82137 -23.34122 1.000 14.47114 97 SER A N 1
ATOM 1430 C CA . SER A 1 97 ? -5.03482 -1.62632 -23.39298 1.000 15.35493 97 SER A CA 1
ATOM 1431 C C . SER A 1 97 ? -4.29216 -2.91989 -23.05457 1.000 17.72752 97 SER A C 1
ATOM 1432 O O . SER A 1 97 ? -3.27721 -3.24968 -23.68284 1.000 17.46129 97 SER A O 1
ATOM 1440 N N . ARG A 1 98 ? -4.74668 -3.63606 -22.02792 1.000 15.74816 98 ARG A N 1
ATOM 1441 C CA . ARG A 1 98 ? -4.10931 -4.89808 -21.67582 1.000 14.63059 98 ARG A CA 1
ATOM 1442 C C . ARG A 1 98 ? -4.12535 -5.82811 -22.87078 1.000 15.19103 98 ARG A C 1
ATOM 1443 O O . ARG A 1 98 ? -3.15808 -6.55860 -23.10375 1.000 20.49545 98 ARG A O 1
ATOM 1464 N N . ASN A 1 99 ? -5.21706 -5.81425 -23.62359 1.000 17.55623 99 ASN A N 1
ATOM 1465 C CA . ASN A 1 99 ? -5.38688 -6.76619 -24.70447 1.000 19.26285 99 ASN A CA 1
ATOM 1466 C C . ASN A 1 99 ? -4.60148 -6.36017 -25.93341 1.000 18.15115 99 ASN A C 1
ATOM 1467 O O . ASN A 1 99 ? -4.50667 -7.16033 -26.86533 1.000 21.95624 99 ASN A O 1
ATOM 1478 N N . GLN A 1 100 ? -4.03663 -5.15055 -25.95559 1.000 17.43129 100 GLN A N 1
ATOM 1479 C CA . GLN A 1 100 ? -3.13155 -4.68731 -27.00132 1.000 18.71846 100 GLN A CA 1
ATOM 1480 C C . GLN A 1 100 ? -1.66144 -4.98445 -26.70835 1.000 19.41589 100 GLN A C 1
ATOM 1481 O O . GLN A 1 100 ? -0.80510 -4.63992 -27.52419 1.000 17.99324 100 GLN A O 1
ATOM 1495 N N . THR A 1 101 ? -1.35617 -5.66134 -25.60323 1.000 18.70616 101 THR A N 1
ATOM 1496 C CA . THR A 1 101 ? 0.02030 -5.77208 -25.15319 1.000 22.00700 101 THR A CA 1
ATOM 1497 C C . THR A 1 101 ? 0.89670 -6.45723 -26.19301 1.000 18.16854 101 THR A C 1
ATOM 1498 O O . THR A 1 101 ? 2.04232 -6.06581 -26.38210 1.000 18.30147 101 THR A O 1
ATOM 1509 N N . SER A 1 102 ? 0.35945 -7.45079 -26.90460 1.000 19.80851 102 SER A N 1
ATOM 1510 C CA . SER A 1 102 ? 1.17723 -8.21063 -27.83912 1.000 20.00211 102 SER A CA 1
ATOM 1511 C C . SER A 1 102 ? 1.57853 -7.37862 -29.05150 1.000 21.79762 102 SER A C 1
ATOM 1512 O O . SER A 1 102 ? 2.50710 -7.76726 -29.77860 1.000 16.35078 102 SER A O 1
ATOM 1520 N N . HIS A 1 103 ? 0.94001 -6.22501 -29.26598 1.000 18.66841 103 HIS A N 1
ATOM 1521 C CA . HIS A 1 103 ? 1.15082 -5.43741 -30.47477 1.000 18.04940 103 HIS A CA 1
ATOM 1522 C C . HIS A 1 103 ? 1.94015 -4.14473 -30.26224 1.000 15.27357 103 HIS A C 1
ATOM 1523 O O . HIS A 1 103 ? 2.06162 -3.33691 -31.20725 1.000 18.02282 103 HIS A O 1
ATOM 1537 N N . THR A 1 104 ? 2.53270 -3.95590 -29.07345 1.000 19.19124 104 THR A N 1
ATOM 1538 C CA . THR A 1 104 ? 3.20754 -2.70469 -28.76887 1.000 16.08878 104 THR A CA 1
ATOM 1539 C C . THR A 1 104 ? 4.55287 -2.53790 -29.46888 1.000 17.82173 104 THR A C 1
ATOM 1540 O O . THR A 1 104 ? 5.17433 -1.49478 -29.29492 1.000 19.53829 104 THR A O 1
ATOM 1551 N N . TYR A 1 105 ? 5.00175 -3.48682 -30.28952 1.000 17.02116 105 TYR A N 1
ATOM 1552 C CA . TYR A 1 105 ? 6.14156 -3.24716 -31.16697 1.000 16.27562 105 TYR A CA 1
ATOM 1553 C C . TYR A 1 105 ? 5.76168 -2.32896 -32.32210 1.000 20.43332 105 TYR A C 1
ATOM 1554 O O . TYR A 1 105 ? 6.64592 -1.84974 -33.03928 1.000 22.90108 105 TYR A O 1
ATOM 1572 N N . ASN A 1 106 ? 4.47421 -2.08287 -32.51568 1.000 19.00452 106 ASN A N 1
ATOM 1573 C CA . ASN A 1 106 ? 4.01744 -1.02684 -33.40192 1.000 18.06611 106 ASN A CA 1
ATOM 1574 C C . ASN A 1 106 ? 4.00784 0.25100 -32.58881 1.000 20.79405 106 ASN A C 1
ATOM 1575 O O . ASN A 1 106 ? 3.30516 0.32581 -31.57620 1.000 19.19805 106 ASN A O 1
ATOM 1586 N N . GLN A 1 107 ? 4.78096 1.24675 -33.01231 1.000 18.11646 107 GLN A N 1
ATOM 1587 C CA . GLN A 1 107 ? 4.90093 2.46240 -32.21274 1.000 21.87189 107 GLN A CA 1
ATOM 1588 C C . GLN A 1 107 ? 3.55942 3.16418 -32.02693 1.000 19.37810 107 GLN A C 1
ATOM 1589 O O . GLN A 1 107 ? 3.33785 3.78081 -30.97390 1.000 18.28048 107 GLN A O 1
ATOM 1603 N N . SER A 1 108 ? 2.63592 3.05805 -32.99874 1.000 18.78590 108 SER A N 1
ATOM 1604 C CA . SER A 1 108 ? 1.32566 3.70536 -32.83514 1.000 22.08579 108 SER A CA 1
ATOM 1605 C C . SER A 1 108 ? 0.55693 3.11396 -31.65313 1.000 22.24379 108 SER A C 1
ATOM 1606 O O . SER A 1 108 ? -0.13805 3.83561 -30.91371 1.000 19.63054 108 SER A O 1
ATOM 1614 N N . VAL A 1 109 ? 0.67523 1.79655 -31.46482 1.000 18.81646 109 VAL A N 1
ATOM 1615 C CA . VAL A 1 109 ? -0.00375 1.11520 -30.37117 1.000 15.83665 109 VAL A CA 1
ATOM 1616 C C . VAL A 1 109 ? 0.63948 1.49801 -29.04895 1.000 16.22906 109 VAL A C 1
ATOM 1617 O O . VAL A 1 109 ? -0.03631 1.82716 -28.06461 1.000 17.77773 109 VAL A O 1
ATOM 1630 N N . ALA A 1 110 ? 1.96155 1.44928 -28.99792 1.000 16.33045 110 ALA A N 1
ATOM 1631 C CA . ALA A 1 110 ? 2.64908 1.81037 -27.76661 1.000 18.40314 110 ALA A CA 1
ATOM 1632 C C . ALA A 1 110 ? 2.31386 3.25069 -27.37479 1.000 19.97906 110 ALA A C 1
ATOM 1633 O O . ALA A 1 110 ? 2.00643 3.54452 -26.21416 1.000 19.48237 110 ALA A O 1
ATOM 1640 N N . ASP A 1 111 ? 2.38950 4.17663 -28.33542 1.000 17.62919 111 ASP A N 1
ATOM 1641 C CA . ASP A 1 111 ? 2.11713 5.58834 -28.03334 1.000 18.11610 111 ASP A CA 1
ATOM 1642 C C . ASP A 1 111 ? 0.69385 5.80866 -27.49172 1.000 19.56461 111 ASP A C 1
ATOM 1643 O O . ASP A 1 111 ? 0.47959 6.66277 -26.60901 1.000 19.82282 111 ASP A O 1
ATOM 1652 N N . GLU A 1 112 ? -0.29689 5.07436 -28.02657 1.000 19.58890 112 GLU A N 1
ATOM 1653 C CA . GLU A 1 112 ? -1.68593 5.24064 -27.59642 1.000 18.00139 112 GLU A CA 1
ATOM 1654 C C . GLU A 1 112 ? -1.86626 4.78296 -26.15073 1.000 18.24717 112 GLU A C 1
ATOM 1655 O O . GLU A 1 112 ? -2.48343 5.48608 -25.33349 1.000 18.65104 112 GLU A O 1
ATOM 1667 N N . ILE A 1 113 ? -1.29625 3.62355 -25.80740 1.000 19.12583 113 ILE A N 1
ATOM 1668 C CA . ILE A 1 113 ? -1.39633 3.11065 -24.43981 1.000 19.68244 113 ILE A CA 1
ATOM 1669 C C . ILE A 1 113 ? -0.67474 4.05107 -23.49135 1.000 18.62164 113 ILE A C 1
ATOM 1670 O O . ILE A 1 113 ? -1.20750 4.42072 -22.43761 1.000 17.80728 113 ILE A O 1
ATOM 1686 N N . VAL A 1 114 ? 0.54048 4.48775 -23.85945 1.000 15.96603 114 VAL A N 1
ATOM 1687 C CA . VAL A 1 114 ? 1.29399 5.43612 -23.02492 1.000 15.78043 114 VAL A CA 1
ATOM 1688 C C . VAL A 1 114 ? 0.47809 6.70954 -22.75455 1.000 17.67024 114 VAL A C 1
ATOM 1689 O O . VAL A 1 114 ? 0.40920 7.20724 -21.62130 1.000 16.85883 114 VAL A O 1
ATOM 1702 N N . LYS A 1 115 ? -0.12614 7.27971 -23.79821 1.000 16.01641 115 LYS A N 1
ATOM 1703 C CA . LYS A 1 115 ? -0.92197 8.49742 -23.58306 1.000 17.25138 115 LYS A CA 1
ATOM 1704 C C . LYS A 1 115 ? -2.07894 8.25793 -22.61742 1.000 16.18761 115 LYS A C 1
ATOM 1705 O O . LYS A 1 115 ? -2.33468 9.08148 -21.73187 1.000 18.15511 115 LYS A O 1
ATOM 1724 N N . ASN A 1 116 ? -2.74421 7.10943 -22.73434 1.000 17.88934 116 ASN A N 1
ATOM 1725 C CA . ASN A 1 116 ? -3.81924 6.75977 -21.80670 1.000 17.14543 116 ASN A CA 1
ATOM 1726 C C . ASN A 1 116 ? -3.30165 6.57602 -20.38889 1.000 16.83800 116 ASN A C 1
ATOM 1727 O O . ASN A 1 116 ? -3.93504 7.05265 -19.43486 1.000 17.70280 116 ASN A O 1
ATOM 1738 N N . ILE A 1 117 ? -2.10047 6.00601 -20.24193 1.000 18.04174 117 ILE A N 1
ATOM 1739 C CA . ILE A 1 117 ? -1.53008 5.79449 -18.91277 1.000 18.50973 117 ILE A CA 1
ATOM 1740 C C . ILE A 1 117 ? -1.25081 7.12465 -18.25171 1.000 18.57568 117 ILE A C 1
ATOM 1741 O O . ILE A 1 117 ? -1.57105 7.33519 -17.08316 1.000 20.61147 117 ILE A O 1
ATOM 1757 N N . ILE A 1 118 ? -0.64915 8.04588 -18.99358 1.000 15.89605 118 ILE A N 1
ATOM 1758 C CA . ILE A 1 118 ? -0.22015 9.30656 -18.39996 1.000 19.12662 118 ILE A CA 1
ATOM 1759 C C . ILE A 1 118 ? -1.41743 10.20242 -18.14142 1.000 21.65484 118 ILE A C 1
ATOM 1760 O O . ILE A 1 118 ? -1.51726 10.83329 -17.07327 1.000 21.78189 118 ILE A O 1
ATOM 1776 N N . ASN A 1 119 ? -2.36408 10.25187 -19.09145 1.000 21.80156 119 ASN A N 1
ATOM 1777 C CA . ASN A 1 119 ? -3.42535 11.24261 -19.03166 1.000 21.62738 119 ASN A CA 1
ATOM 1778 C C . ASN A 1 119 ? -4.65334 10.79359 -18.26793 1.000 21.56133 119 ASN A C 1
ATOM 1779 O O . ASN A 1 119 ? -5.41676 11.65797 -17.82036 1.000 22.25475 119 ASN A O 1
ATOM 1790 N N . PHE A 1 120 ? -4.83016 9.48645 -18.06343 1.000 21.34115 120 PHE A N 1
ATOM 1791 C CA . PHE A 1 120 ? -6.03305 8.97806 -17.41876 1.000 17.80880 120 PHE A CA 1
ATOM 1792 C C . PHE A 1 120 ? -5.75846 7.88082 -16.38933 1.000 19.99896 120 PHE A C 1
ATOM 1793 O O . PHE A 1 120 ? -6.26992 7.96276 -15.26773 1.000 21.32614 120 PHE A O 1
ATOM 1810 N N . TYR A 1 121 ? -4.97691 6.84585 -16.73608 1.000 19.50192 121 TYR A N 1
ATOM 1811 C CA . TYR A 1 121 ? -4.98823 5.64946 -15.89710 1.000 13.98324 121 TYR A CA 1
ATOM 1812 C C . TYR A 1 121 ? -4.34304 5.92484 -14.54851 1.000 17.03259 121 TYR A C 1
ATOM 1813 O O . TYR A 1 121 ? -4.79718 5.40768 -13.51960 1.000 18.29595 121 TYR A O 1
ATOM 1831 N N . HIS A 1 122 ? -3.24925 6.68511 -14.54138 1.000 19.41760 122 HIS A N 1
ATOM 1832 C CA . HIS A 1 122 ? -2.51262 6.87928 -13.30048 1.000 21.97927 122 HIS A CA 1
ATOM 1833 C C . HIS A 1 122 ? -3.38568 7.61147 -12.29668 1.000 18.02414 122 HIS A C 1
ATOM 1834 O O . HIS A 1 122 ? -3.45540 7.22348 -11.13209 1.000 19.11961 122 HIS A O 1
ATOM 1848 N N . THR A 1 123 ? -4.10875 8.64162 -12.74040 1.000 18.76757 123 THR A N 1
ATOM 1849 C CA . THR A 1 123 ? -5.07014 9.31116 -11.85279 1.000 20.39524 123 THR A CA 1
ATOM 1850 C C . THR A 1 123 ? -6.09910 8.33853 -11.29121 1.000 24.51317 123 THR A C 1
ATOM 1851 O O . THR A 1 123 ? -6.40247 8.35160 -10.08933 1.000 24.57817 123 THR A O 1
ATOM 1862 N N . SER A 1 124 ? -6.64383 7.48574 -12.14282 1.000 18.47765 124 SER A N 1
ATOM 1863 C CA . SER A 1 124 ? -7.63756 6.53697 -11.68370 1.000 18.28579 124 SER A CA 1
ATOM 1864 C C . SER A 1 124 ? -7.03759 5.55786 -10.69395 1.000 18.10826 124 SER A C 1
ATOM 1865 O O . SER A 1 124 ? -7.70458 5.19499 -9.72032 1.000 21.70501 124 SER A O 1
ATOM 1873 N N . PHE A 1 125 ? -5.80338 5.07935 -10.95287 1.000 16.69635 125 PHE A N 1
ATOM 1874 C CA . PHE A 1 125 ? -5.14911 4.17577 -10.00062 1.000 17.69778 125 PHE A CA 1
ATOM 1875 C C . PHE A 1 125 ? -5.02891 4.82948 -8.61615 1.000 18.93399 125 PHE A C 1
ATOM 1876 O O . PHE A 1 125 ? -5.24968 4.17484 -7.58225 1.000 18.85616 125 PHE A O 1
ATOM 1893 N N . GLN A 1 126 ? -4.60249 6.09694 -8.57989 1.000 19.39746 126 GLN A N 1
ATOM 1894 C CA . GLN A 1 126 ? -4.41617 6.78332 -7.30435 1.000 20.46333 126 GLN A CA 1
ATOM 1895 C C . GLN A 1 126 ? -5.73409 6.92389 -6.56149 1.000 24.94806 126 GLN A C 1
ATOM 1896 O O . GLN A 1 126 ? -5.78595 6.73078 -5.34083 1.000 25.05012 126 GLN A O 1
ATOM 1910 N N . ALA A 1 127 ? -6.81897 7.24503 -7.28269 1.000 25.20478 127 ALA A N 1
ATOM 1911 C CA . ALA A 1 127 ? -8.13245 7.34739 -6.64148 1.000 22.08881 127 ALA A CA 1
ATOM 1912 C C . ALA A 1 127 ? -8.55922 6.00314 -6.04426 1.000 22.12857 127 ALA A C 1
ATOM 1913 O O . ALA A 1 127 ? -9.00618 5.92572 -4.89791 1.000 23.08593 127 ALA A O 1
ATOM 1920 N N . PHE A 1 128 ? -8.40805 4.92998 -6.79521 1.000 20.75303 128 PHE A N 1
ATOM 1921 C CA . PHE A 1 128 ? -8.76417 3.61577 -6.26735 1.000 18.45346 128 PHE A CA 1
ATOM 1922 C C . PHE A 1 128 ? -7.93228 3.28227 -5.03095 1.000 21.70347 128 PHE A C 1
ATOM 1923 O O . PHE A 1 128 ? -8.44550 2.72451 -4.05959 1.000 24.51234 128 PHE A O 1
ATOM 1940 N N . LEU A 1 129 ? -6.63759 3.58910 -5.05519 1.000 18.99632 129 LEU A N 1
ATOM 1941 C CA . LEU A 1 129 ? -5.82336 3.35661 -3.86073 1.000 20.28013 129 LEU A CA 1
ATOM 1942 C C . LEU A 1 129 ? -6.41733 4.05936 -2.65059 1.000 23.23190 129 LEU A C 1
ATOM 1943 O O . LEU A 1 129 ? -6.56293 3.46068 -1.58139 1.000 21.81070 129 LEU A O 1
ATOM 1959 N N . GLU A 1 130 ? -6.70607 5.35139 -2.78154 1.000 24.44919 130 GLU A N 1
ATOM 1960 C CA . GLU A 1 130 ? -7.26733 6.10950 -1.66437 1.000 21.50165 130 GLU A CA 1
ATOM 1961 C C . GLU A 1 130 ? -8.61301 5.54643 -1.22456 1.000 26.61953 130 GLU A C 1
ATOM 1962 O O . GLU A 1 130 ? -8.91010 5.49833 -0.02460 1.000 29.20133 130 GLU A O 1
ATOM 1974 N N . LYS A 1 131 ? -9.44369 5.12032 -2.17880 1.000 26.01071 131 LYS A N 1
ATOM 1975 C CA . LYS A 1 131 ? -10.74562 4.55037 -1.84038 1.000 23.65719 131 LYS A CA 1
ATOM 1976 C C . LYS A 1 131 ? -10.58685 3.28974 -0.99136 1.000 27.51774 131 LYS A C 1
ATOM 1977 O O . LYS A 1 131 ? -11.22845 3.15588 0.06199 1.000 26.63448 131 LYS A O 1
ATOM 1996 N N . MET A 1 132 ? -9.72497 2.35554 -1.43023 1.000 25.50898 132 MET A N 1
ATOM 1997 C CA . MET A 1 132 ? -9.55412 1.11012 -0.68163 1.000 25.85243 132 MET A CA 1
ATOM 1998 C C . MET A 1 132 ? -8.83012 1.35050 0.64021 1.000 26.40723 132 MET A C 1
ATOM 1999 O O . MET A 1 132 ? -9.11946 0.67181 1.64165 1.000 27.90600 132 MET A O 1
ATOM 2013 N N . GLN A 1 133 ? -7.86384 2.28733 0.65070 1.000 27.53217 133 GLN A N 1
ATOM 2014 C CA . GLN A 1 133 ? -7.15357 2.61591 1.88610 1.000 31.14918 133 GLN A CA 1
ATOM 2015 C C . GLN A 1 133 ? -8.11347 3.14972 2.93710 1.000 30.31007 133 GLN A C 1
ATOM 2016 O O . GLN A 1 133 ? -7.94872 2.87794 4.12960 1.000 31.35868 133 GLN A O 1
ATOM 2030 N N . GLY A 1 134 ? -9.12869 3.90488 2.51523 1.000 29.94286 134 GLY A N 1
ATOM 2031 C CA . GLY A 1 134 ? -10.17174 4.31507 3.43856 1.000 31.47629 134 GLY A CA 1
ATOM 2032 C C . GLY A 1 134 ? -11.05079 3.17999 3.91839 1.000 37.83744 134 GLY A C 1
ATOM 2033 O O . GLY A 1 134 ? -11.56827 3.22594 5.03327 1.000 42.07750 134 GLY A O 1
ATOM 2037 N N . LEU A 1 135 ? -11.23038 2.15087 3.10103 1.000 32.18280 135 LEU A N 1
ATOM 2038 C CA . LEU A 1 135 ? -12.04630 1.01302 3.49576 1.000 37.08056 135 LEU A CA 1
ATOM 2039 C C . LEU A 1 135 ? -11.28836 0.04048 4.38889 1.000 47.39368 135 LEU A C 1
ATOM 2040 O O . LEU A 1 135 ? -11.92538 -0.70290 5.14808 1.000 46.45893 135 LEU A O 1
ATOM 2056 N N . LYS A 1 136 ? -9.94960 0.03484 4.32532 1.000 37.28799 136 LYS A N 1
ATOM 2057 C CA . LYS A 1 136 ? -9.18117 -0.84029 5.20863 1.000 44.69837 136 LYS A CA 1
ATOM 2058 C C . LYS A 1 136 ? -9.31409 -0.39841 6.66101 1.000 56.71636 136 LYS A C 1
ATOM 2059 O O . LYS A 1 136 ? -9.37704 -1.23776 7.56987 1.000 49.13619 136 LYS A O 1
ATOM 2065 N N . GLU A 1 137 ? -9.34978 0.91641 6.90068 1.000 50.62420 137 GLU A N 1
ATOM 2066 C CA . GLU A 1 137 ? -9.53762 1.40819 8.25847 1.000 63.24607 137 GLU A CA 1
ATOM 2067 C C . GLU A 1 137 ? -10.94474 1.13739 8.77177 1.000 62.30919 137 GLU A C 1
ATOM 2068 O O . GLU A 1 137 ? -11.16427 1.17420 9.98533 1.000 62.16711 137 GLU A O 1
ATOM 2074 N N . HIS A 1 138 ? -11.89505 0.87059 7.87957 1.000 66.46077 138 HIS A N 1
ATOM 2075 C CA . HIS A 1 138 ? -13.26995 0.56432 8.26259 1.000 63.63207 138 HIS A CA 1
ATOM 2076 C C . HIS A 1 138 ? -13.94940 1.80037 8.82773 1.000 72.29703 138 HIS A C 1
ATOM 2077 O O . HIS A 1 138 ? -13.96547 2.85277 8.19238 1.000 66.65230 138 HIS A O 1
ATOM 2084 N N . ASP B 1 5 ? -6.35993 -17.34747 -44.39133 1.000 40.25423 5 ASP B N 1
ATOM 2085 C CA . ASP B 1 5 ? -6.67048 -17.57038 -42.97865 1.000 35.28636 5 ASP B CA 1
ATOM 2086 C C . ASP B 1 5 ? -5.38997 -17.67930 -42.15811 1.000 36.10435 5 ASP B C 1
ATOM 2087 O O . ASP B 1 5 ? -4.86703 -16.67531 -41.69542 1.000 38.68658 5 ASP B O 1
ATOM 2092 N N . VAL B 1 6 ? -4.88532 -18.90260 -41.97870 1.000 27.94202 6 VAL B N 1
ATOM 2093 C CA . VAL B 1 6 ? -3.62750 -19.12266 -41.26369 1.000 25.47799 6 VAL B CA 1
ATOM 2094 C C . VAL B 1 6 ? -2.46865 -18.92901 -42.24001 1.000 26.37291 6 VAL B C 1
ATOM 2095 O O . VAL B 1 6 ? -2.42302 -19.59131 -43.28362 1.000 27.93675 6 VAL B O 1
ATOM 2099 N N . ARG B 1 7 ? -1.53416 -18.01315 -41.90757 1.000 25.58783 7 ARG B N 1
ATOM 2100 C CA . ARG B 1 7 ? -0.40030 -17.73266 -42.79536 1.000 24.85179 7 ARG B CA 1
ATOM 2101 C C . ARG B 1 7 ? 0.86643 -17.57445 -41.96098 1.000 26.00222 7 ARG B C 1
ATOM 2102 O O . ARG B 1 7 ? 1.14547 -16.48890 -41.43767 1.000 23.70980 7 ARG B O 1
ATOM 2110 N N . TRP B 1 8 ? 1.63150 -18.66740 -41.83294 1.000 24.10087 8 TRP B N 1
ATOM 2111 C CA . TRP B 1 8 ? 2.76491 -18.64237 -40.91809 1.000 21.51670 8 TRP B CA 1
ATOM 2112 C C . TRP B 1 8 ? 3.88438 -17.72317 -41.40427 1.000 24.39678 8 TRP B C 1
ATOM 2113 O O . TRP B 1 8 ? 4.63216 -17.18597 -40.57536 1.000 24.19060 8 TRP B O 1
ATOM 2134 N N . GLN B 1 9 ? 3.99540 -17.49350 -42.71693 1.000 25.49073 9 GLN B N 1
ATOM 2135 C CA . GLN B 1 9 ? 5.05272 -16.61572 -43.20922 1.000 24.48864 9 GLN B CA 1
ATOM 2136 C C . GLN B 1 9 ? 4.75411 -15.14465 -42.91291 1.000 28.78575 9 GLN B C 1
ATOM 2137 O O . GLN B 1 9 ? 5.67870 -14.36093 -42.65697 1.000 27.70748 9 GLN B O 1
ATOM 2151 N N . GLN B 1 10 ? 3.47517 -14.75710 -42.88582 1.000 26.90193 10 GLN B N 1
ATOM 2152 C CA . GLN B 1 10 ? 3.13349 -13.39805 -42.46605 1.000 27.41238 10 GLN B CA 1
ATOM 2153 C C . GLN B 1 10 ? 3.40779 -13.20462 -40.98952 1.000 25.05623 10 GLN B C 1
ATOM 2154 O O . GLN B 1 10 ? 3.90012 -12.14861 -40.57236 1.000 25.53533 10 GLN B O 1
ATOM 2168 N N . ARG B 1 11 ? 3.00672 -14.18054 -40.16858 1.000 20.00386 11 ARG B N 1
ATOM 2169 C CA . ARG B 1 11 ? 3.34373 -14.12358 -38.75136 1.000 19.27212 11 ARG B CA 1
ATOM 2170 C C . ARG B 1 11 ? 4.84746 -13.99280 -38.55865 1.000 21.21124 11 ARG B C 1
ATOM 2171 O O . ARG B 1 11 ? 5.30130 -13.21395 -37.72175 1.000 21.54786 11 ARG B O 1
ATOM 2192 N N . LEU B 1 12 ? 5.63650 -14.68294 -39.38320 1.000 18.91880 12 LEU B N 1
ATOM 2193 C CA . LEU B 1 12 ? 7.09065 -14.58803 -39.28641 1.000 19.63829 12 LEU B CA 1
ATOM 2194 C C . LEU B 1 12 ? 7.58324 -13.17334 -39.57605 1.000 19.10050 12 LEU B C 1
ATOM 2195 O O . LEU B 1 12 ? 8.53259 -12.69717 -38.94060 1.000 21.76110 12 LEU B O 1
ATOM 2211 N N . ASN B 1 13 ? 6.92576 -12.46554 -40.49691 1.000 21.07513 13 ASN B N 1
ATOM 2212 C CA . ASN B 1 13 ? 7.30835 -11.08531 -40.77501 1.000 21.68290 13 ASN B CA 1
ATOM 2213 C C . ASN B 1 13 ? 7.16866 -10.21437 -39.53506 1.000 21.21582 13 ASN B C 1
ATOM 2214 O O . ASN B 1 13 ? 8.06675 -9.43821 -39.21144 1.000 21.90131 13 ASN B O 1
ATOM 2225 N N . ASN B 1 14 ? 6.07408 -10.37150 -38.79164 1.000 20.11780 14 ASN B N 1
ATOM 2226 C CA . ASN B 1 14 ? 5.89243 -9.56611 -37.59281 1.000 19.43770 14 ASN B CA 1
ATOM 2227 C C . ASN B 1 14 ? 6.85955 -10.01997 -36.50640 1.000 17.44187 14 ASN B C 1
ATOM 2228 O O . ASN B 1 14 ? 7.39470 -9.19752 -35.76036 1.000 18.00741 14 ASN B O 1
ATOM 2239 N N . TYR B 1 15 ? 7.08870 -11.32775 -36.39639 1.000 19.30919 15 TYR B N 1
ATOM 2240 C CA . TYR B 1 15 ? 8.09389 -11.81492 -35.46167 1.000 18.59985 15 TYR B CA 1
ATOM 2241 C C . TYR B 1 15 ? 9.44233 -11.14471 -35.70758 1.000 17.77337 15 TYR B C 1
ATOM 2242 O O . TYR B 1 15 ? 10.11401 -10.72936 -34.75550 1.000 21.26619 15 TYR B O 1
ATOM 2260 N N . ALA B 1 16 ? 9.88564 -11.08141 -36.96237 1.000 19.03685 16 ALA B N 1
ATOM 2261 C CA . ALA B 1 16 ? 11.14966 -10.41286 -37.25656 1.000 19.87547 16 ALA B CA 1
ATOM 2262 C C . ALA B 1 16 ? 11.13410 -8.95716 -36.81802 1.000 18.29853 16 ALA B C 1
ATOM 2263 O O . ALA B 1 16 ? 12.12645 -8.46885 -36.27696 1.000 21.65132 16 ALA B O 1
ATOM 2270 N N . ARG B 1 17 ? 10.03313 -8.24067 -37.08083 1.000 19.61654 17 ARG B N 1
ATOM 2271 C CA . ARG B 1 17 ? 9.93169 -6.83006 -36.69200 1.000 19.37969 17 ARG B CA 1
ATOM 2272 C C . ARG B 1 17 ? 10.01091 -6.66877 -35.17420 1.000 22.96526 17 ARG B C 1
ATOM 2273 O O . ARG B 1 17 ? 10.63815 -5.73383 -34.66660 1.000 21.85298 17 ARG B O 1
ATOM 2294 N N . ALA B 1 18 ? 9.37109 -7.57059 -34.43430 1.000 19.95100 18 ALA B N 1
ATOM 2295 C CA . ALA B 1 18 ? 9.38000 -7.50058 -32.98055 1.000 18.98285 18 ALA B CA 1
ATOM 2296 C C . ALA B 1 18 ? 10.75700 -7.82510 -32.44627 1.000 21.32434 18 ALA B C 1
ATOM 2297 O O . ALA B 1 18 ? 11.26924 -7.12867 -31.56092 1.000 17.88057 18 ALA B O 1
ATOM 2304 N N . LEU B 1 19 ? 11.37488 -8.88349 -32.98117 1.000 18.06389 19 LEU B N 1
ATOM 2305 C CA . LEU B 1 19 ? 12.71129 -9.23649 -32.55074 1.000 20.39447 19 LEU B CA 1
ATOM 2306 C C . LEU B 1 19 ? 13.69267 -8.10577 -32.80692 1.000 20.46832 19 LEU B C 1
ATOM 2307 O O . LEU B 1 19 ? 14.61875 -7.92845 -32.01790 1.000 20.27901 19 LEU B O 1
ATOM 2323 N N . GLN B 1 20 ? 13.51830 -7.33551 -33.89160 1.000 19.38782 20 GLN B N 1
ATOM 2324 C CA . GLN B 1 20 ? 14.47706 -6.27895 -34.18859 1.000 19.75632 20 GLN B CA 1
ATOM 2325 C C . GLN B 1 20 ? 14.44668 -5.22487 -33.08920 1.000 21.05762 20 GLN B C 1
ATOM 2326 O O . GLN B 1 20 ? 15.48647 -4.69009 -32.69294 1.000 19.82835 20 GLN B O 1
ATOM 2340 N N . GLN B 1 21 ? 13.26364 -4.96553 -32.53067 1.000 20.20049 21 GLN B N 1
ATOM 2341 C CA . GLN B 1 21 ? 13.16583 -4.02618 -31.41851 1.000 24.39524 21 GLN B CA 1
ATOM 2342 C C . GLN B 1 21 ? 13.76789 -4.61642 -30.14519 1.000 19.71173 21 GLN B C 1
ATOM 2343 O O . GLN B 1 21 ? 14.42386 -3.91010 -29.37363 1.000 20.53502 21 GLN B O 1
ATOM 2357 N N . LEU B 1 22 ? 13.55834 -5.90792 -29.89560 1.000 19.91541 22 LEU B N 1
ATOM 2358 C CA . LEU B 1 22 ? 14.22389 -6.52353 -28.75719 1.000 15.83141 22 LEU B CA 1
ATOM 2359 C C . LEU B 1 22 ? 15.74075 -6.43747 -28.89933 1.000 19.65111 22 LEU B C 1
ATOM 2360 O O . LEU B 1 22 ? 16.44027 -6.18767 -27.91670 1.000 20.39545 22 LEU B O 1
ATOM 2376 N N . SER B 1 23 ? 16.26514 -6.66040 -30.10965 1.000 17.57288 23 SER B N 1
ATOM 2377 C CA . SER B 1 23 ? 17.70412 -6.60062 -30.34151 1.000 17.61010 23 SER B CA 1
ATOM 2378 C C . SER B 1 23 ? 18.26714 -5.22677 -30.02168 1.000 18.60386 23 SER B C 1
ATOM 2379 O O . SER B 1 23 ? 19.37656 -5.11871 -29.48396 1.000 18.29792 23 SER B O 1
ATOM 2387 N N . LEU B 1 24 ? 17.52165 -4.17127 -30.34404 1.000 18.88187 24 LEU B N 1
ATOM 2388 C CA . LEU B 1 24 ? 17.97277 -2.82619 -30.00214 1.000 21.37058 24 LEU B CA 1
ATOM 2389 C C . LEU B 1 24 ? 18.24261 -2.70444 -28.51063 1.000 21.85426 24 LEU B C 1
ATOM 2390 O O . LEU B 1 24 ? 19.30868 -2.22456 -28.10288 1.00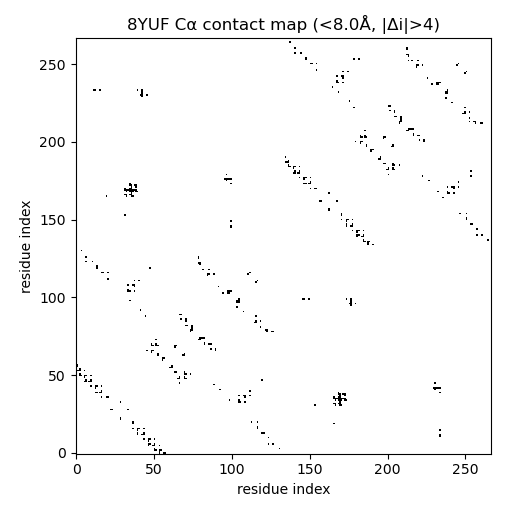0 21.42987 24 LEU B O 1
ATOM 2406 N N . ALA B 1 25 ? 17.31404 -3.19867 -27.68624 1.000 20.07450 25 ALA B N 1
ATOM 2407 C CA . ALA B 1 25 ? 17.44503 -3.07669 -26.24038 1.000 21.59288 25 ALA B CA 1
ATOM 2408 C C . ALA B 1 25 ? 18.56284 -3.96849 -25.72611 1.000 21.29373 25 ALA B C 1
ATOM 2409 O O . ALA B 1 25 ? 19.27376 -3.59901 -24.78243 1.000 19.03755 25 ALA B O 1
ATOM 2416 N N . VAL B 1 26 ? 18.72073 -5.15913 -26.32745 1.000 19.07718 26 VAL B N 1
ATOM 2417 C CA . VAL B 1 26 ? 19.75826 -6.08030 -25.88424 1.000 21.94883 26 VAL B CA 1
ATOM 2418 C C . VAL B 1 26 ? 21.12741 -5.50445 -26.19564 1.000 19.95776 26 VAL B C 1
ATOM 2419 O O . VAL B 1 26 ? 22.02760 -5.55008 -25.36443 1.000 21.43510 26 VAL B O 1
ATOM 2432 N N . ASN B 1 27 ? 21.28005 -4.88490 -27.36881 1.000 22.86453 27 ASN B N 1
ATOM 2433 C CA . ASN B 1 27 ? 22.51260 -4.17407 -27.69849 1.000 22.06907 27 ASN B CA 1
ATOM 2434 C C . ASN B 1 27 ? 22.75085 -2.98291 -26.77144 1.000 23.91483 27 ASN B C 1
ATOM 2435 O O . ASN B 1 27 ? 23.88885 -2.75527 -26.33721 1.000 26.31073 27 ASN B O 1
ATOM 2446 N N . LEU B 1 28 ? 21.69220 -2.21936 -26.44680 1.000 21.54965 28 LEU B N 1
ATOM 2447 C CA . LEU B 1 28 ? 21.85445 -1.09060 -25.53142 1.000 21.21649 28 LEU B CA 1
ATOM 2448 C C . LEU B 1 28 ? 22.44920 -1.53200 -24.20349 1.000 20.45818 28 LEU B C 1
ATOM 2449 O O . LEU B 1 28 ? 23.31735 -0.85040 -23.64712 1.000 20.69555 28 LEU B O 1
ATOM 2465 N N . ALA B 1 29 ? 22.01566 -2.68277 -23.70220 1.000 18.81903 29 ALA B N 1
ATOM 2466 C CA . ALA B 1 29 ? 22.51646 -3.17888 -22.42630 1.000 20.70089 29 ALA B CA 1
ATOM 2467 C C . ALA B 1 29 ? 24.00767 -3.48192 -22.45900 1.000 21.67069 29 ALA B C 1
ATOM 2468 O O . ALA B 1 29 ? 24.63994 -3.54016 -21.39469 1.000 23.71135 29 ALA B O 1
ATOM 2475 N N . GLN B 1 30 ? 24.57892 -3.71463 -23.64252 1.000 24.59383 30 GLN B N 1
ATOM 2476 C CA . GLN B 1 30 ? 26.01015 -3.94046 -23.74504 1.000 27.12053 30 GLN B CA 1
ATOM 2477 C C . GLN B 1 30 ? 26.80278 -2.65346 -23.61841 1.000 26.08253 30 GLN B C 1
ATOM 2478 O O . GLN B 1 30 ? 27.99060 -2.71101 -23.30284 1.000 27.85341 30 GLN B O 1
ATOM 2484 N N . THR B 1 31 ? 26.17888 -1.48920 -23.83159 1.000 25.70791 31 THR B N 1
ATOM 2485 C CA . THR B 1 31 ? 26.89794 -0.22729 -23.71082 1.000 22.25108 31 THR B CA 1
ATOM 2486 C C . THR B 1 31 ? 26.77842 0.41533 -22.33846 1.000 20.04481 31 THR B C 1
ATOM 2487 O O . THR B 1 31 ? 27.60242 1.25528 -22.00000 1.000 22.30389 31 THR B O 1
ATOM 2491 N N . ARG B 1 32 ? 25.77634 0.07303 -21.54039 1.000 25.18088 32 ARG B N 1
ATOM 2492 C CA . ARG B 1 32 ? 25.60163 0.67406 -20.22895 1.000 25.00425 32 ARG B CA 1
ATOM 2493 C C . ARG B 1 32 ? 24.53538 -0.11224 -19.46896 1.000 24.78967 32 ARG B C 1
ATOM 2494 O O . ARG B 1 32 ? 23.73568 -0.84185 -20.08639 1.000 21.53395 32 ARG B O 1
ATOM 2515 N N . PRO B 1 33 ? 24.51262 0.00057 -18.14869 1.000 25.98920 33 PRO B N 1
ATOM 2516 C CA . PRO B 1 33 ? 23.42366 -0.62119 -17.39169 1.000 21.09443 33 PRO B CA 1
ATOM 2517 C C . PRO B 1 33 ? 22.08074 -0.01463 -17.76293 1.000 20.36651 33 PRO B C 1
ATOM 2518 O O . PRO B 1 33 ? 21.97231 1.19425 -18.01336 1.000 21.58921 33 PRO B O 1
ATOM 2529 N N . LEU B 1 34 ? 21.05405 -0.86805 -17.78081 1.000 19.05977 34 LEU B N 1
ATOM 2530 C CA . LEU B 1 34 ? 19.68823 -0.42323 -18.00022 1.000 18.30672 34 LEU B CA 1
ATOM 2531 C C . LEU B 1 34 ? 19.08034 0.08207 -16.69013 1.000 23.15747 34 LEU B C 1
ATOM 2532 O O . LEU B 1 34 ? 19.31054 -0.47540 -15.61436 1.000 20.08029 34 LEU B O 1
ATOM 2548 N N . SER B 1 35 ? 18.36626 1.19377 -16.77522 1.000 17.28833 35 SER B N 1
ATOM 2549 C CA . SER B 1 35 ? 17.56983 1.65039 -15.65046 1.000 18.57522 35 SER B CA 1
ATOM 2550 C C . SER B 1 35 ? 16.48685 0.63037 -15.32359 1.000 18.04120 35 SER B C 1
ATOM 2551 O O . SER B 1 35 ? 16.15757 -0.25173 -16.12943 1.000 17.22742 35 SER B O 1
ATOM 2559 N N . ASP B 1 36 ? 15.91185 0.76374 -14.12252 1.000 21.91432 36 ASP B N 1
ATOM 2560 C CA . ASP B 1 36 ? 14.79878 -0.09516 -13.74858 1.000 20.64826 36 ASP B CA 1
ATOM 2561 C C . ASP B 1 36 ? 13.67844 -0.00661 -14.78285 1.000 16.41165 36 ASP B C 1
ATOM 2562 O O . ASP B 1 36 ? 13.07908 -1.01263 -15.16069 1.000 17.41219 36 ASP B O 1
ATOM 2571 N N . LEU B 1 37 ? 13.39663 1.18640 -15.27411 1.000 16.13200 37 LEU B N 1
ATOM 2572 C CA . LEU B 1 37 ? 12.30503 1.33186 -16.23744 1.000 16.91792 37 LEU B CA 1
ATOM 2573 C C . LEU B 1 37 ? 12.67608 0.70184 -17.56954 1.000 15.36687 37 LEU B C 1
ATOM 2574 O O . LEU B 1 37 ? 11.85670 0.02030 -18.19737 1.000 16.32492 37 LEU B O 1
ATOM 2590 N N . GLU B 1 38 ? 13.91165 0.89240 -18.01119 1.000 14.42995 38 GLU B N 1
ATOM 2591 C CA . GLU B 1 38 ? 14.34555 0.18212 -19.20829 1.000 13.70978 38 GLU B CA 1
ATOM 2592 C C . GLU B 1 38 ? 14.29667 -1.33825 -19.06316 1.000 16.68590 38 GLU B C 1
ATOM 2593 O O . GLU B 1 38 ? 14.02691 -2.03365 -20.04623 1.000 15.39306 38 GLU B O 1
ATOM 2605 N N . LYS B 1 39 ? 14.57331 -1.87808 -17.87089 1.000 16.02442 39 LYS B N 1
ATOM 2606 C CA . LYS B 1 39 ? 14.44833 -3.32363 -17.66333 1.000 16.38624 39 LYS B CA 1
ATOM 2607 C C . LYS B 1 39 ? 13.01556 -3.79389 -17.86741 1.000 16.46301 39 LYS B C 1
ATOM 2608 O O . LYS B 1 39 ? 12.77671 -4.85323 -18.46724 1.000 16.17864 39 LYS B O 1
ATOM 2627 N N . GLN B 1 40 ? 12.05264 -3.03966 -17.33238 1.000 14.19672 40 GLN B N 1
ATOM 2628 C CA . GLN B 1 40 ? 10.65495 -3.35261 -17.56713 1.000 17.53167 40 GLN B CA 1
ATOM 2629 C C . GLN B 1 40 ? 10.35395 -3.34021 -19.05101 1.000 16.97464 40 GLN B C 1
ATOM 2630 O O . GLN B 1 40 ? 9.63417 -4.20999 -19.53486 1.000 14.39318 40 GLN B O 1
ATOM 2644 N N . GLY B 1 41 ? 10.92138 -2.38564 -19.79559 1.000 14.77295 41 GLY B N 1
ATOM 2645 C CA . GLY B 1 41 ? 10.73352 -2.36237 -21.24314 1.000 13.02175 41 GLY B CA 1
ATOM 2646 C C . GLY B 1 41 ? 11.36990 -3.54084 -21.97056 1.000 14.92008 41 GLY B C 1
ATOM 2647 O O . GLY B 1 41 ? 10.81249 -4.04073 -22.94577 1.000 16.32967 41 GLY B O 1
ATOM 2651 N N . LEU B 1 42 ? 12.53097 -4.00234 -21.49672 1.000 13.44772 42 LEU B N 1
ATOM 2652 C CA . LEU B 1 42 ? 13.17130 -5.16947 -22.08844 1.000 13.57680 42 LEU B CA 1
ATOM 2653 C C . LEU B 1 42 ? 12.29798 -6.39556 -21.87766 1.000 14.12636 42 LEU B C 1
ATOM 2654 O O . LEU B 1 42 ? 12.17754 -7.24497 -22.76888 1.000 14.16617 42 LEU B O 1
ATOM 2670 N N . ILE B 1 43 ? 11.68466 -6.49978 -20.69464 1.000 13.11528 43 ILE B N 1
ATOM 2671 C CA . ILE B 1 43 ? 10.76177 -7.59260 -20.43136 1.000 15.52068 43 ILE B CA 1
ATOM 2672 C C . ILE B 1 43 ? 9.56643 -7.51804 -21.36699 1.000 12.09057 43 ILE B C 1
ATOM 2673 O O . ILE B 1 43 ? 9.16478 -8.55002 -21.90654 1.000 14.14445 43 ILE B O 1
ATOM 2689 N N . GLN B 1 44 ? 8.95356 -6.31399 -21.53294 1.000 13.48917 44 GLN B N 1
ATOM 2690 C CA . GLN B 1 44 ? 7.80183 -6.13520 -22.43274 1.000 14.62237 44 GLN B CA 1
ATOM 2691 C C . GLN B 1 44 ? 8.15954 -6.56120 -23.85565 1.000 14.03325 44 GLN B C 1
ATOM 2692 O O . GLN B 1 44 ? 7.35083 -7.22891 -24.52961 1.000 15.07070 44 GLN B O 1
ATOM 2706 N N . ALA B 1 45 ? 9.37405 -6.21738 -24.31449 1.000 15.06699 45 ALA B N 1
ATOM 2707 C CA . ALA B 1 45 ? 9.80792 -6.60755 -25.65976 1.000 14.90963 45 ALA B CA 1
ATOM 2708 C C . ALA B 1 45 ? 10.02868 -8.10794 -25.78290 1.000 14.99088 45 ALA B C 1
ATOM 2709 O O . ALA B 1 45 ? 9.77668 -8.69868 -26.84409 1.000 16.28998 45 ALA B O 1
ATOM 2716 N N . PHE B 1 46 ? 10.56222 -8.73652 -24.73647 1.000 13.74659 46 PHE B N 1
ATOM 2717 C CA . PHE B 1 46 ? 10.62456 -10.19776 -24.69275 1.000 14.60316 46 PHE B CA 1
ATOM 2718 C C . PHE B 1 46 ? 9.23521 -10.78726 -24.79328 1.000 14.90940 46 PHE B C 1
ATOM 2719 O O . PHE B 1 46 ? 9.02283 -11.77291 -25.51997 1.000 16.20791 46 PHE B O 1
ATOM 2736 N N . GLU B 1 47 ? 8.26200 -10.17949 -24.10673 1.000 14.19151 47 GLU B N 1
ATOM 2737 C CA . GLU B 1 47 ? 6.90718 -10.73490 -24.12905 1.000 13.29763 47 GLU B CA 1
ATOM 2738 C C . GLU B 1 47 ? 6.27314 -10.65568 -25.51242 1.000 14.47389 47 GLU B C 1
ATOM 2739 O O . GLU B 1 47 ? 5.63299 -11.61565 -25.96378 1.000 16.77852 47 GLU B O 1
ATOM 2751 N N . PHE B 1 48 ? 6.44601 -9.56109 -26.23106 1.000 14.66886 48 PHE B N 1
ATOM 2752 C CA . PHE B 1 48 ? 5.78080 -9.51759 -27.52836 1.000 13.61294 48 PHE B CA 1
ATOM 2753 C C . PHE B 1 48 ? 6.55885 -10.32300 -28.57207 1.000 14.57907 48 PHE B C 1
ATOM 2754 O O . PHE B 1 48 ? 5.95462 -10.80146 -29.54755 1.000 15.32884 48 PHE B O 1
ATOM 2771 N N . THR B 1 49 ? 7.86683 -10.53326 -28.34313 1.000 12.50851 49 THR B N 1
ATOM 2772 C CA . THR B 1 49 ? 8.67435 -11.35043 -29.25007 1.000 15.16258 49 THR B CA 1
ATOM 2773 C C . THR B 1 49 ? 8.38591 -12.81880 -29.07004 1.000 12.61065 49 THR B C 1
ATOM 2774 O O . THR B 1 49 ? 8.24040 -13.53511 -30.06323 1.000 14.81760 49 THR B O 1
ATOM 2785 N N . HIS B 1 50 ? 8.28061 -13.26665 -27.82252 1.000 13.31586 50 HIS B N 1
ATOM 2786 C CA . HIS B 1 50 ? 7.98406 -14.66278 -27.53156 1.000 13.89626 50 HIS B CA 1
ATOM 2787 C C . HIS B 1 50 ? 6.57525 -15.03390 -27.99067 1.000 16.84271 50 HIS B C 1
ATOM 2788 O O . HIS B 1 50 ? 6.36474 -16.11006 -28.56025 1.000 16.16534 50 HIS B O 1
ATOM 2802 N N . GLU B 1 51 ? 5.59610 -14.15774 -27.73234 1.000 15.62619 51 GLU B N 1
ATOM 2803 C CA . GLU B 1 51 ? 4.22979 -14.38755 -28.17994 1.000 15.80437 51 GLU B CA 1
ATOM 2804 C C . GLU B 1 51 ? 4.19396 -14.62689 -29.68002 1.000 16.02618 51 GLU B C 1
ATOM 2805 O O . GLU B 1 51 ? 3.53901 -15.56243 -30.15535 1.000 14.60801 51 GLU B O 1
ATOM 2817 N N . LEU B 1 52 ? 4.90826 -13.81825 -30.45225 1.000 15.83497 52 LEU B N 1
ATOM 2818 C CA . LEU B 1 52 ? 4.92459 -14.06968 -31.88671 1.000 16.03082 52 LEU B CA 1
ATOM 2819 C C . LEU B 1 52 ? 5.63791 -15.38191 -32.22427 1.000 16.84910 52 LEU B C 1
ATOM 2820 O O . LEU B 1 52 ? 5.20714 -16.11442 -33.12514 1.000 16.58680 52 LEU B O 1
ATOM 2836 N N . ALA B 1 53 ? 6.74634 -15.68601 -31.54036 1.000 14.53922 53 ALA B N 1
ATOM 2837 C CA . ALA B 1 53 ? 7.49313 -16.90621 -31.83956 1.000 14.13646 53 ALA B CA 1
ATOM 2838 C C . ALA B 1 53 ? 6.61146 -18.14217 -31.74680 1.000 16.23384 53 ALA B C 1
ATOM 2839 O O . ALA B 1 53 ? 6.55820 -18.94213 -32.67679 1.000 16.44911 53 ALA B O 1
ATOM 2846 N N . TRP B 1 54 ? 5.93288 -18.34856 -30.62354 1.000 15.08237 54 TRP B N 1
ATOM 2847 C CA . TRP B 1 54 ? 5.17192 -19.59842 -30.52143 1.000 18.83634 54 TRP B CA 1
ATOM 2848 C C . TRP B 1 54 ? 3.90921 -19.59529 -31.40005 1.000 18.89708 54 TRP B C 1
ATOM 2849 O O . TRP B 1 54 ? 3.45375 -20.66740 -31.82637 1.000 17.58261 54 TRP B O 1
ATOM 2870 N N . ASN B 1 55 ? 3.38267 -18.42878 -31.76302 1.000 15.21299 55 ASN B N 1
ATOM 2871 C CA . ASN B 1 55 ? 2.30067 -18.40575 -32.74247 1.000 17.38600 55 ASN B CA 1
ATOM 2872 C C . ASN B 1 55 ? 2.79278 -18.71616 -34.14695 1.000 20.31291 55 ASN B C 1
ATOM 2873 O O . ASN B 1 55 ? 2.03430 -19.27857 -34.92670 1.000 19.54123 55 ASN B O 1
ATOM 2884 N N . VAL B 1 56 ? 4.03166 -18.35971 -34.49069 1.000 15.04809 56 VAL B N 1
ATOM 2885 C CA . VAL B 1 56 ? 4.62831 -18.84386 -35.73144 1.000 16.46353 56 VAL B CA 1
ATOM 2886 C C . VAL B 1 56 ? 4.68027 -20.35641 -35.70700 1.000 17.54898 56 VAL B C 1
ATOM 2887 O O . VAL B 1 56 ? 4.37923 -21.01466 -36.70391 1.000 18.90192 56 VAL B O 1
ATOM 2900 N N . MET B 1 57 ? 5.14504 -20.91693 -34.58782 1.000 19.64051 57 MET B N 1
ATOM 2901 C CA . MET B 1 57 ? 5.15967 -22.36805 -34.42426 1.000 16.85091 57 MET B CA 1
ATOM 2902 C C . MET B 1 57 ? 3.77822 -22.97193 -34.66283 1.000 17.34301 57 MET B C 1
ATOM 2903 O O . MET B 1 57 ? 3.63241 -23.93280 -35.42999 1.000 19.64306 57 MET B O 1
ATOM 2917 N N . LYS B 1 58 ? 2.76481 -22.47139 -33.94225 1.000 17.15596 58 LYS B N 1
ATOM 2918 C CA . LYS B 1 58 ? 1.40725 -22.98532 -34.08156 1.000 19.29887 58 LYS B CA 1
ATOM 2919 C C . LYS B 1 58 ? 0.92622 -22.89213 -35.53151 1.000 18.01305 58 LYS B C 1
ATOM 2920 O O . LYS B 1 58 ? 0.37273 -23.85165 -36.09405 1.000 19.80312 58 LYS B O 1
ATOM 2939 N N . ASP B 1 59 ? 1.17100 -21.74610 -36.16353 1.000 18.90789 59 ASP B N 1
ATOM 2940 C CA . ASP B 1 59 ? 0.72647 -21.59246 -37.53777 1.000 18.78589 59 ASP B CA 1
ATOM 2941 C C . ASP B 1 59 ? 1.40542 -22.60191 -38.44229 1.000 19.93764 59 ASP B C 1
ATOM 2942 O O . ASP B 1 59 ? 0.76358 -23.15611 -39.33633 1.000 20.21032 59 ASP B O 1
ATOM 2951 N N . TYR B 1 60 ? 2.71937 -22.80319 -38.25687 1.000 19.16403 60 TYR B N 1
ATOM 2952 C CA . TYR B 1 60 ? 3.48645 -23.68964 -39.11733 1.000 20.48964 60 TYR B CA 1
ATOM 2953 C C . TYR B 1 60 ? 2.96882 -25.10628 -39.01655 1.000 24.07420 60 TYR B C 1
ATOM 2954 O O . TYR B 1 60 ? 2.85490 -25.80335 -40.02703 1.000 23.57206 60 TYR B O 1
ATOM 2972 N N . PHE B 1 61 ? 2.67385 -25.56809 -37.80065 1.000 21.37257 61 PHE B N 1
ATOM 2973 C CA . PHE B 1 61 ? 2.16057 -26.93240 -37.65918 1.000 24.70864 61 PHE B CA 1
ATOM 2974 C C . PHE B 1 61 ? 0.69897 -27.08038 -38.09952 1.000 22.78500 61 PHE B C 1
ATOM 2975 O O . PHE B 1 61 ? 0.28827 -28.16719 -38.52061 1.000 23.08077 61 PHE B O 1
ATOM 2992 N N . PHE B 1 62 ? -0.06973 -25.99240 -38.11632 1.000 22.55175 62 PHE B N 1
ATOM 2993 C CA . PHE B 1 62 ? -1.41169 -26.06260 -38.68892 1.000 22.46185 62 PHE B CA 1
ATOM 2994 C C . PHE B 1 62 ? -1.34786 -26.46565 -40.15778 1.000 25.45451 62 PHE B C 1
ATOM 2995 O O . PHE B 1 62 ? -2.14652 -27.28462 -40.63547 1.000 24.57027 62 PHE B O 1
ATOM 3012 N N . PHE B 1 63 ? -0.38003 -25.92316 -40.89383 1.000 26.10447 63 PHE B N 1
ATOM 3013 C CA . PHE B 1 63 ? -0.21025 -26.36330 -42.27095 1.000 24.48234 63 PHE B CA 1
ATOM 3014 C C . PHE B 1 63 ? 0.02489 -27.86887 -42.37211 1.000 25.35546 63 PHE B C 1
ATOM 3015 O O . PHE B 1 63 ? -0.38992 -28.48747 -43.35473 1.000 27.39755 63 PHE B O 1
ATOM 3023 N N . ALA B 1 64 ? 0.69203 -28.47016 -41.38090 1.000 25.78972 64 ALA B N 1
ATOM 3024 C CA . ALA B 1 64 ? 0.98468 -29.89529 -41.40711 1.000 28.37421 64 ALA B CA 1
ATOM 3025 C C . ALA B 1 64 ? -0.21105 -30.74081 -40.99235 1.000 26.68589 64 ALA B C 1
ATOM 3026 O O . ALA B 1 64 ? -0.09922 -31.97060 -40.95886 1.000 29.02201 64 ALA B O 1
ATOM 3028 N N . GLY B 1 65 ? -1.34681 -30.11621 -40.69057 1.000 26.22173 65 GLY B N 1
ATOM 3029 C CA . GLY B 1 65 ? -2.50181 -30.84839 -40.24020 1.000 26.81204 65 GLY B CA 1
ATOM 3030 C C . GLY B 1 65 ? -2.62985 -30.96715 -38.73952 1.000 26.03385 65 GLY B C 1
ATOM 3031 O O . GLY B 1 65 ? -3.46326 -31.74795 -38.26537 1.000 28.46583 65 GLY B O 1
ATOM 3032 N N . ASN B 1 66 ? -1.80792 -30.26269 -37.97644 1.000 24.81163 66 ASN B N 1
ATOM 3033 C CA . ASN B 1 66 ? -1.84993 -30.34667 -36.52145 1.000 24.28908 66 ASN B CA 1
ATOM 3034 C C . ASN B 1 66 ? -2.72037 -29.20755 -36.01457 1.000 26.87882 66 ASN B C 1
ATOM 3035 O O . ASN B 1 66 ? -2.32924 -28.03713 -36.06598 1.000 31.63516 66 ASN B O 1
ATOM 3040 N N . SER B 1 67 ? -3.91812 -29.54796 -35.55288 1.000 31.91806 67 SER B N 1
ATOM 3041 C CA . SER B 1 67 ? -4.85615 -28.58018 -34.99813 1.000 32.54418 67 SER B CA 1
ATOM 3042 C C . SER B 1 67 ? -4.99459 -28.71048 -33.48641 1.000 36.82730 67 SER B C 1
ATOM 3043 O O . SER B 1 67 ? -5.89655 -28.10863 -32.89906 1.000 38.85200 67 SER B O 1
ATOM 3046 N N . ALA B 1 68 ? -4.13783 -29.49874 -32.85338 1.000 33.60943 68 ALA B N 1
ATOM 3047 C CA . ALA B 1 68 ? -4.21938 -29.77686 -31.42802 1.000 34.03714 68 ALA B CA 1
ATOM 3048 C C . ALA B 1 68 ? -3.46216 -28.77426 -30.58476 1.000 32.07946 68 ALA B C 1
ATOM 3049 O O . ALA B 1 68 ? -3.60532 -28.80477 -29.36046 1.000 36.06949 68 ALA B O 1
ATOM 3051 N N . ILE B 1 69 ? -2.67859 -27.89200 -31.20220 1.000 32.11434 69 ILE B N 1
ATOM 3052 C CA . ILE B 1 69 ? -1.85773 -26.93950 -30.45522 1.000 29.26246 69 ILE B CA 1
ATOM 3053 C C . ILE B 1 69 ? -2.73267 -25.77297 -30.01302 1.000 33.35629 69 ILE B C 1
ATOM 3054 O O . ILE B 1 69 ? -3.48401 -25.20825 -30.81220 1.000 32.39709 69 ILE B O 1
ATOM 3070 N N . THR B 1 70 ? -2.63955 -25.40377 -28.73404 1.000 32.21086 70 THR B N 1
ATOM 3071 C CA . THR B 1 70 ? -3.43887 -24.30302 -28.20205 1.000 27.95934 70 THR B CA 1
ATOM 3072 C C . THR B 1 70 ? -2.65734 -23.21996 -27.47030 1.000 38.07913 70 THR B C 1
ATOM 3073 O O . THR B 1 70 ? -3.15882 -22.09336 -27.37061 1.000 49.10760 70 THR B O 1
ATOM 308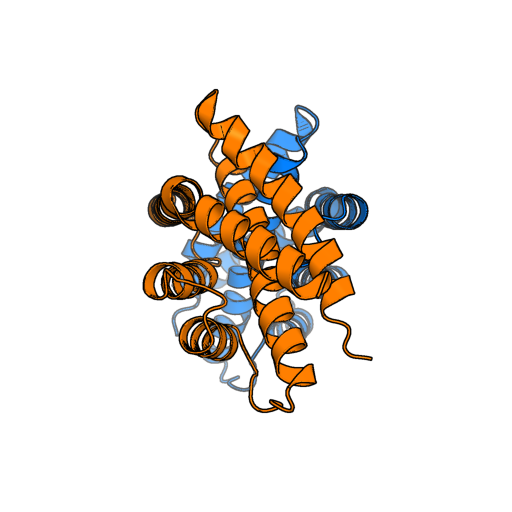4 N N . GLY B 1 71 ? -1.45992 -23.49692 -26.97667 1.000 34.15498 71 GLY B N 1
ATOM 3085 C CA . GLY B 1 71 ? -0.72838 -22.49742 -26.23239 1.000 23.93892 71 GLY B CA 1
ATOM 3086 C C . GLY B 1 71 ? 0.75771 -22.68364 -26.42051 1.000 20.55483 71 GLY B C 1
ATOM 3087 O O . GLY B 1 71 ? 1.20061 -23.51036 -27.21552 1.000 19.62335 71 GLY B O 1
ATOM 3091 N N . SER B 1 72 ? 1.53274 -21.87499 -25.69214 1.000 17.23823 72 SER B N 1
ATOM 3092 C CA . SER B 1 72 ? 2.96483 -21.82752 -25.93885 1.000 19.51901 72 SER B CA 1
ATOM 3093 C C . SER B 1 72 ? 3.62772 -23.13543 -25.55459 1.000 16.78366 72 SER B C 1
ATOM 3094 O O . SER B 1 72 ? 4.60194 -23.55402 -26.18686 1.000 18.75951 72 SER B O 1
ATOM 3102 N N . ARG B 1 73 ? 3.12033 -23.79976 -24.51665 1.000 21.03595 73 ARG B N 1
ATOM 3103 C CA . ARG B 1 73 ? 3.72445 -25.05921 -24.09978 1.000 20.45706 73 ARG B CA 1
ATOM 3104 C C . ARG B 1 73 ? 3.56527 -26.11817 -25.18720 1.000 22.23506 73 ARG B C 1
ATOM 3105 O O . ARG B 1 73 ? 4.54035 -26.77989 -25.57682 1.000 21.23187 73 ARG B O 1
ATOM 3126 N N . ASP B 1 74 ? 2.33750 -26.28316 -25.69585 1.000 22.23595 74 ASP B N 1
ATOM 3127 C CA . ASP B 1 74 ? 2.08547 -27.21723 -26.79228 1.000 21.32644 74 ASP B CA 1
ATOM 3128 C C . ASP B 1 74 ? 2.96986 -26.89772 -27.99106 1.000 18.88731 74 ASP B C 1
ATOM 3129 O O . ASP B 1 74 ? 3.58620 -27.78830 -28.58559 1.000 22.41432 74 ASP B O 1
ATOM 3138 N N . ALA B 1 75 ? 3.01050 -25.62226 -28.38436 1.000 19.11795 75 ALA B N 1
ATOM 3139 C CA . ALA B 1 75 ? 3.78524 -25.23589 -29.55151 1.000 20.38498 75 ALA B CA 1
ATOM 3140 C C . ALA B 1 75 ? 5.27217 -25.47682 -29.36324 1.000 20.52307 75 ALA B C 1
ATOM 3141 O O . ALA B 1 75 ? 5.95395 -25.85415 -30.32303 1.000 23.54045 75 ALA B O 1
ATOM 3148 N N . THR B 1 76 ? 5.79923 -25.20450 -28.15343 1.000 17.97727 76 THR B N 1
ATOM 3149 C CA . THR B 1 76 ? 7.21421 -25.37040 -27.87979 1.000 19.56955 76 THR B CA 1
ATOM 3150 C C . THR B 1 76 ? 7.59816 -26.84092 -27.91603 1.000 22.41202 76 THR B C 1
ATOM 3151 O O . THR B 1 76 ? 8.63287 -27.20730 -28.48276 1.000 21.47149 76 THR B O 1
ATOM 3162 N N . ARG B 1 77 ? 6.75330 -27.70617 -27.36061 1.000 20.38820 77 ARG B N 1
ATOM 3163 C CA . ARG B 1 77 ? 7.05465 -29.13411 -27.39615 1.000 20.72423 77 ARG B CA 1
ATOM 3164 C C . ARG B 1 77 ? 7.08685 -29.65754 -28.83257 1.000 21.33550 77 ARG B C 1
ATOM 3165 O O . ARG B 1 77 ? 8.01668 -30.36300 -29.23504 1.000 26.32881 77 ARG B O 1
ATOM 3186 N N . GLU B 1 78 ? 6.09638 -29.29314 -29.63697 1.000 25.30023 78 GLU B N 1
ATOM 3187 C CA . GLU B 1 78 ? 6.08670 -29.78227 -31.01193 1.000 25.92088 78 GLU B CA 1
ATOM 3188 C C . GLU B 1 78 ? 7.29596 -29.26151 -31.77829 1.000 22.78530 78 GLU B C 1
ATOM 3189 O O . GLU B 1 78 ? 7.91372 -29.99453 -32.56289 1.000 26.45727 78 GLU B O 1
ATOM 3201 N N . SER B 1 79 ? 7.66943 -27.99995 -31.54002 1.000 22.30841 79 SER B N 1
ATOM 3202 C CA . SER B 1 79 ? 8.82714 -27.44292 -32.23364 1.000 22.54335 79 SER B CA 1
ATOM 3203 C C . SER B 1 79 ? 10.10360 -28.19555 -31.87509 1.000 24.05217 79 SER B C 1
ATOM 3204 O O . SER B 1 79 ? 10.94030 -28.47295 -32.73911 1.000 24.84599 79 SER B O 1
ATOM 3212 N N . PHE B 1 80 ? 10.31232 -28.48226 -30.59517 1.000 25.94758 80 PHE B N 1
ATOM 3213 C CA . PHE B 1 80 ? 11.49015 -29.25338 -30.20531 1.000 25.16913 80 PHE B CA 1
ATOM 3214 C C . PHE B 1 80 ? 11.49498 -30.63223 -30.85681 1.000 31.54327 80 PHE B C 1
ATOM 3215 O O . PHE B 1 80 ? 12.50732 -31.04711 -31.43705 1.000 31.52743 80 PHE B O 1
ATOM 3232 N N . ASN B 1 81 ? 10.36487 -31.35835 -30.76712 1.000 23.17618 81 ASN B N 1
ATOM 3233 C CA . ASN B 1 81 ? 10.26341 -32.69185 -31.35544 1.000 27.47509 81 ASN B CA 1
ATOM 3234 C C . ASN B 1 81 ? 10.43732 -32.69758 -32.86723 1.000 27.57137 81 ASN B C 1
ATOM 3235 O O . ASN B 1 81 ? 10.82657 -33.72306 -33.42894 1.000 31.35167 81 ASN B O 1
ATOM 3246 N N . LYS B 1 82 ? 10.13299 -31.60443 -33.54828 1.000 31.04873 82 LYS B N 1
ATOM 3247 C CA . LYS B 1 82 ? 10.26618 -31.55194 -34.99722 1.000 32.06319 82 LYS B CA 1
ATOM 3248 C C . LYS B 1 82 ? 11.54897 -30.87451 -35.43627 1.000 33.06650 82 LYS B C 1
ATOM 3249 O O . LYS B 1 82 ? 11.80399 -30.78586 -36.64211 1.000 37.99603 82 LYS B O 1
ATOM 3257 N N . GLY B 1 83 ? 12.34895 -30.37830 -34.49938 1.000 28.19592 83 GLY B N 1
ATOM 3258 C CA . GLY B 1 83 ? 13.63619 -29.81258 -34.84247 1.000 34.05605 83 GLY B CA 1
ATOM 3259 C C . GLY B 1 83 ? 13.66677 -28.33123 -35.14978 1.000 29.79331 83 GLY B C 1
ATOM 3260 O O . GLY B 1 83 ? 14.71017 -27.83347 -35.59964 1.000 31.40381 83 GLY B O 1
ATOM 3264 N N . LEU B 1 84 ? 12.57128 -27.60318 -34.91197 1.000 26.56316 84 LEU B N 1
ATOM 3265 C CA . LEU B 1 84 ? 12.58678 -26.17611 -35.18289 1.000 25.64302 84 LEU B CA 1
ATOM 3266 C C . LEU B 1 84 ? 13.42181 -25.43427 -34.14079 1.000 30.60580 84 LEU B C 1
ATOM 3267 O O . LEU B 1 84 ? 13.92988 -24.34188 -34.41364 1.000 26.70141 84 LEU B O 1
ATOM 3283 N N . ILE B 1 85 ? 13.54500 -25.99590 -32.93549 1.000 26.41463 85 ILE B N 1
ATOM 3284 C CA . ILE B 1 85 ? 14.35623 -25.43431 -31.85764 1.000 23.50301 85 ILE B CA 1
ATOM 3285 C C . ILE B 1 85 ? 15.21772 -26.55556 -31.27143 1.000 29.94105 85 ILE B C 1
ATOM 3286 O O . ILE B 1 85 ? 14.85002 -27.73849 -31.28264 1.000 30.79803 85 ILE B O 1
ATOM 3302 N N . LYS B 1 86 ? 16.38879 -26.17437 -30.76319 1.000 28.77530 86 LYS B N 1
ATOM 3303 C CA . LYS B 1 86 ? 17.30282 -27.11973 -30.14058 1.000 29.66070 86 LYS B CA 1
ATOM 3304 C C . LYS B 1 86 ? 17.33085 -27.02988 -28.62576 1.000 35.14492 86 LYS B C 1
ATOM 3305 O O . LYS B 1 86 ? 17.49708 -28.05396 -27.95915 1.000 30.52068 86 LYS B O 1
ATOM 3324 N N . GLU B 1 87 ? 17.16276 -25.83456 -28.06943 1.000 31.04369 87 GLU B N 1
ATOM 3325 C CA . GLU B 1 87 ? 17.29259 -25.61742 -26.62901 1.000 29.60571 87 GLU B CA 1
ATOM 3326 C C . GLU B 1 87 ? 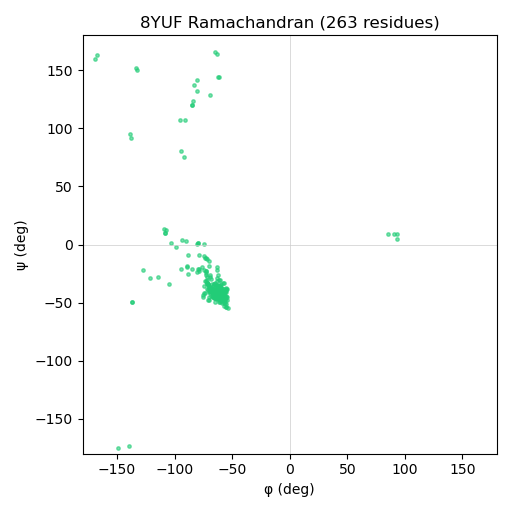15.90948 -25.71065 -25.98758 1.000 25.95074 87 GLU B C 1
ATOM 3327 O O . GLU B 1 87 ? 15.26258 -24.70072 -25.66564 1.000 24.90821 87 GLU B O 1
ATOM 3335 N N . GLY B 1 88 ? 15.46723 -26.95764 -25.75902 1.000 27.11052 88 GLY B N 1
ATOM 3336 C CA . GLY B 1 88 ? 14.11042 -27.15660 -25.27193 1.000 21.45921 88 GLY B CA 1
ATOM 3337 C C . GLY B 1 88 ? 13.87978 -26.54723 -23.90387 1.000 19.53840 88 GLY B C 1
ATOM 3338 O O . GLY B 1 88 ? 12.84573 -25.93149 -23.64878 1.000 24.91795 88 GLY B O 1
ATOM 3342 N N . GLU B 1 89 ? 14.81777 -26.74160 -22.99376 1.000 20.58155 89 GLU B N 1
ATOM 3343 C CA . GLU B 1 89 ? 14.63681 -26.20307 -21.65213 1.000 21.74135 89 GLU B CA 1
ATOM 3344 C C . GLU B 1 89 ? 14.59706 -24.67746 -21.65076 1.000 20.89931 89 GLU B C 1
ATOM 3345 O O . GLU B 1 89 ? 13.81869 -24.07318 -20.90215 1.000 20.93132 89 GLU B O 1
ATOM 3357 N N . ILE B 1 90 ? 15.44011 -24.03246 -22.46091 1.000 20.04163 90 ILE B N 1
ATOM 3358 C CA . ILE B 1 90 ? 15.45057 -22.57357 -22.51025 1.000 18.67877 90 ILE B CA 1
ATOM 3359 C C . ILE B 1 90 ? 14.10349 -22.05419 -22.99864 1.000 15.06246 90 ILE B C 1
ATOM 3360 O O . ILE B 1 90 ? 13.54049 -21.10531 -22.43910 1.000 17.03508 90 ILE B O 1
ATOM 3376 N N . TRP B 1 91 ? 13.56816 -22.66426 -24.05791 1.000 18.38666 91 TRP B N 1
ATOM 3377 C CA . TRP B 1 91 ? 12.25676 -22.25137 -24.54323 1.000 16.58415 91 TRP B CA 1
ATOM 3378 C C . TRP B 1 91 ? 11.16735 -22.54194 -23.52211 1.000 17.79083 91 TRP B C 1
ATOM 3379 O O . TRP B 1 91 ? 10.21176 -21.76899 -23.39190 1.000 16.41219 91 TRP B O 1
ATOM 3400 N N . MET B 1 92 ? 11.30262 -23.60987 -22.74145 1.000 17.92372 92 MET B N 1
ATOM 3401 C CA . MET B 1 92 ? 10.32703 -23.78785 -21.66703 1.000 18.13299 92 MET B CA 1
ATOM 3402 C C . MET B 1 92 ? 10.53747 -22.75812 -20.55169 1.000 18.22213 92 MET B C 1
ATOM 3403 O O . MET B 1 92 ? 9.56961 -22.30513 -19.93065 1.000 18.91693 92 MET B O 1
ATOM 3417 N N . GLU B 1 93 ? 11.78301 -22.36347 -20.28689 1.000 18.91239 93 GLU B N 1
ATOM 3418 C CA . GLU B 1 93 ? 12.03473 -21.31655 -19.29571 1.000 20.00983 93 GLU B CA 1
ATOM 3419 C C . GLU B 1 93 ? 11.35250 -20.00535 -19.69928 1.000 18.29746 93 GLU B C 1
ATOM 3420 O O . GLU B 1 93 ? 10.85419 -19.24468 -18.85308 1.000 17.79489 93 GLU B O 1
ATOM 3432 N N . MET B 1 94 ? 11.32717 -19.71730 -20.99450 1.000 20.53274 94 MET B N 1
ATOM 3433 C CA . MET B 1 94 ? 10.67445 -18.49923 -21.45754 1.000 16.75223 94 MET B CA 1
ATOM 3434 C C . MET B 1 94 ? 9.23563 -18.43817 -20.97441 1.000 18.78473 94 MET B C 1
ATOM 3435 O O . MET B 1 94 ? 8.74171 -17.36681 -20.61701 1.000 16.56272 94 MET B O 1
ATOM 3449 N N . ILE B 1 95 ? 8.53906 -19.58435 -20.98146 1.000 15.94963 95 ILE B N 1
ATOM 3450 C CA . ILE B 1 95 ? 7.14443 -19.63364 -20.53829 1.000 18.24710 95 ILE B CA 1
ATOM 3451 C C . ILE B 1 95 ? 7.05077 -19.34012 -19.05326 1.000 17.70841 95 ILE B C 1
ATOM 3452 O O . ILE B 1 95 ? 6.16845 -18.61014 -18.60653 1.000 18.20497 95 ILE B O 1
ATOM 3468 N N . LYS B 1 96 ? 7.96084 -19.89722 -18.26352 1.000 17.50869 96 LYS B N 1
ATOM 3469 C CA . LYS B 1 96 ? 8.02862 -19.53036 -16.85073 1.000 19.82964 96 LYS B CA 1
ATOM 3470 C C . LYS B 1 96 ? 8.22647 -18.03694 -16.66765 1.000 20.36377 96 LYS B C 1
ATOM 3471 O O . LYS B 1 96 ? 7.55249 -17.42588 -15.83823 1.000 18.90553 96 LYS B O 1
ATOM 3490 N N . SER B 1 97 ? 9.12459 -17.43240 -17.45867 1.000 15.10926 97 SER B N 1
ATOM 3491 C CA . SER B 1 97 ? 9.34942 -15.98704 -17.42209 1.000 15.95927 97 SER B CA 1
ATOM 3492 C C . SER B 1 97 ? 8.08595 -15.22479 -17.76541 1.000 14.04404 97 SER B C 1
ATOM 3493 O O . SER B 1 97 ? 7.74627 -14.26537 -17.07326 1.000 17.02539 97 SER B O 1
ATOM 3501 N N . ARG B 1 98 ? 7.33821 -15.68031 -18.78574 1.000 15.02665 98 ARG B N 1
ATOM 3502 C CA . ARG B 1 98 ? 6.05949 -15.05893 -19.13664 1.000 14.38617 98 ARG B CA 1
ATOM 3503 C C . ARG B 1 98 ? 5.09409 -15.08665 -17.96062 1.000 16.70686 98 ARG B C 1
ATOM 3504 O O . ARG B 1 98 ? 4.38992 -14.10784 -17.71838 1.000 19.52140 98 ARG B O 1
ATOM 3525 N N . ASN B 1 99 ? 5.05203 -16.19973 -17.22687 1.000 16.33333 99 ASN B N 1
ATOM 3526 C CA . ASN B 1 99 ? 4.12978 -16.38670 -16.12342 1.000 19.92394 99 ASN B CA 1
ATOM 3527 C C . ASN B 1 99 ? 4.53721 -15.58076 -14.89779 1.000 20.73439 99 ASN B C 1
ATOM 3528 O O . ASN B 1 99 ? 3.72789 -15.49167 -13.95941 1.000 22.60447 99 ASN B O 1
ATOM 3539 N N . GLN B 1 100 ? 5.74523 -14.98699 -14.89877 1.000 15.94469 100 GLN B N 1
ATOM 3540 C CA . GLN B 1 100 ? 6.21539 -14.10477 -13.83563 1.000 17.79030 100 GLN B CA 1
ATOM 3541 C C . GLN B 1 100 ? 5.95841 -12.62677 -14.10475 1.000 18.83153 100 GLN B C 1
ATOM 3542 O O . GLN B 1 100 ? 6.33177 -11.79502 -13.26273 1.000 17.85471 100 GLN B O 1
ATOM 3556 N N . THR B 1 101 ? 5.27494 -12.30750 -15.20945 1.000 18.85027 101 THR B N 1
ATOM 3557 C CA . THR B 1 101 ? 5.16254 -10.93626 -15.68019 1.000 19.02577 101 THR B CA 1
ATOM 3558 C C . THR B 1 101 ? 4.50277 -10.04583 -14.64358 1.000 17.42954 101 THR B C 1
ATOM 3559 O O . THR B 1 101 ? 4.89079 -8.88682 -14.48530 1.000 19.46088 101 THR B O 1
ATOM 3570 N N . SER B 1 102 ? 3.51281 -10.57853 -13.91714 1.000 17.99054 102 SER B N 1
ATOM 3571 C CA . SER B 1 102 ? 2.73592 -9.75403 -12.99945 1.000 17.07072 102 SER B CA 1
ATOM 3572 C C . SER B 1 102 ? 3.55046 -9.36026 -11.77355 1.000 17.72129 102 SER B C 1
ATOM 3573 O O . SER B 1 102 ? 3.13345 -8.46172 -11.01580 1.000 16.75328 102 SER B O 1
ATOM 3581 N N . HIS B 1 103 ? 4.71000 -9.99492 -11.58121 1.000 19.27468 103 HIS B N 1
ATOM 3582 C CA . HIS B 1 103 ? 5.50878 -9.82428 -10.37530 1.000 17.43465 103 HIS B CA 1
ATOM 3583 C C . HIS B 1 103 ? 6.78814 -9.04459 -10.60565 1.000 16.75988 103 HIS B C 1
ATOM 3584 O O . HIS B 1 103 ? 7.61715 -8.97559 -9.69002 1.000 17.93397 103 HIS B O 1
ATOM 3598 N N . THR B 1 104 ? 6.92890 -8.37960 -11.75719 1.000 19.75768 104 THR B N 1
ATOM 3599 C CA . THR B 1 104 ? 8.19472 -7.74240 -12.05994 1.000 17.51582 104 THR B CA 1
ATOM 3600 C C . THR B 1 104 ? 8.38466 -6.40762 -11.34692 1.000 17.48717 104 THR B C 1
ATOM 3601 O O . THR B 1 104 ? 9.43097 -5.76974 -11.54316 1.000 18.25905 104 THR B O 1
ATOM 3612 N N . TYR B 1 105 ? 7.41964 -5.97796 -10.51529 1.000 16.52358 105 TYR B N 1
ATOM 3613 C CA . TYR B 1 105 ? 7.66281 -4.84278 -9.64283 1.000 16.47173 105 TYR B CA 1
ATOM 3614 C C . TYR B 1 105 ? 8.58687 -5.22425 -8.49088 1.000 19.35283 105 TYR B C 1
ATOM 3615 O O . TYR B 1 105 ? 9.05837 -4.34143 -7.77579 1.000 20.05256 105 TYR B O 1
ATOM 3633 N N . ASN B 1 106 ? 8.85159 -6.50903 -8.28729 1.000 19.26063 106 ASN B N 1
ATOM 3634 C CA . ASN B 1 106 ? 9.94078 -6.93369 -7.41514 1.000 20.57395 106 ASN B CA 1
ATOM 3635 C C . ASN B 1 106 ? 11.22012 -6.93405 -8.22677 1.000 18.58244 106 ASN B C 1
ATOM 3636 O O . ASN B 1 106 ? 11.28659 -7.62132 -9.25543 1.000 19.18633 106 ASN B O 1
ATOM 3647 N N . GLN B 1 107 ? 12.21375 -6.14404 -7.80825 1.000 19.92454 107 GLN B N 1
ATOM 3648 C CA . GLN B 1 107 ? 13.44607 -6.05503 -8.60228 1.000 21.18587 107 GLN B CA 1
ATOM 3649 C C . GLN B 1 107 ? 14.10870 -7.41925 -8.79869 1.000 19.71983 107 GLN B C 1
ATOM 3650 O O . GLN B 1 107 ? 14.69753 -7.67888 -9.86193 1.000 21.24627 107 GLN B O 1
ATOM 3664 N N . SER B 1 108 ? 14.00798 -8.32394 -7.81662 1.000 17.96960 108 SER B N 1
ATOM 3665 C CA . SER B 1 108 ? 14.64413 -9.63276 -7.98193 1.000 22.86217 108 SER B CA 1
ATOM 3666 C C . SER B 1 108 ? 14.04331 -10.38822 -9.15730 1.000 20.35289 108 SER B C 1
ATOM 3667 O O . SER B 1 108 ? 14.75172 -11.08651 -9.89581 1.000 21.89511 108 SER B O 1
ATOM 3675 N N . VAL B 1 109 ? 12.73817 -10.24648 -9.34618 1.000 19.33375 109 VAL B N 1
ATOM 3676 C CA . VAL B 1 109 ? 12.04610 -10.92249 -10.43743 1.000 17.92735 109 VAL B CA 1
ATOM 3677 C C . VAL B 1 109 ? 12.43256 -10.28952 -11.77327 1.000 16.66956 109 VAL B C 1
ATOM 3678 O O . VAL B 1 109 ? 12.73178 -10.98809 -12.75489 1.000 18.49423 109 VAL B O 1
ATOM 3691 N N . ALA B 1 110 ? 12.38973 -8.96289 -11.84015 1.000 17.23510 110 ALA B N 1
ATOM 3692 C CA . ALA B 1 110 ? 12.74799 -8.27758 -13.07293 1.000 17.26085 110 ALA B CA 1
ATOM 3693 C C . ALA B 1 110 ? 14.18625 -8.62667 -13.45230 1.000 18.19750 110 ALA B C 1
ATOM 3694 O O . ALA B 1 110 ? 14.48376 -8.95226 -14.60936 1.000 17.45698 110 ALA B O 1
ATOM 3701 N N . ASP B 1 111 ? 15.10199 -8.53961 -12.48573 1.000 17.02653 111 ASP B N 1
ATOM 3702 C CA . ASP B 1 111 ? 16.50882 -8.80215 -12.78970 1.000 19.19175 111 ASP B CA 1
ATOM 3703 C C . ASP B 1 111 ? 16.71158 -10.22775 -13.30851 1.000 17.62474 111 ASP B C 1
ATOM 3704 O O . ASP B 1 111 ? 17.52831 -10.44999 -14.20884 1.000 18.99190 111 ASP B O 1
ATOM 3713 N N . GLU B 1 112 ? 16.01071 -11.21452 -12.73563 1.000 17.76769 112 GLU B N 1
ATOM 3714 C CA . GLU B 1 112 ? 16.15569 -12.59064 -13.20703 1.000 17.90605 112 GLU B CA 1
ATOM 3715 C C . GLU B 1 112 ? 15.70107 -12.72681 -14.66190 1.000 16.65671 112 GLU B C 1
ATOM 3716 O O . GLU B 1 112 ? 16.36498 -13.37786 -15.48401 1.000 18.55542 112 GLU B O 1
ATOM 3728 N N . ILE B 1 113 ? 14.54556 -12.14051 -15.00066 1.000 18.32897 113 ILE B N 1
ATOM 3729 C CA . ILE B 1 113 ? 14.04214 -12.28115 -16.36448 1.000 19.83734 113 ILE B CA 1
ATOM 3730 C C . ILE B 1 113 ? 14.98293 -11.56982 -17.32175 1.000 14.72907 113 ILE B C 1
ATOM 3731 O O . ILE B 1 11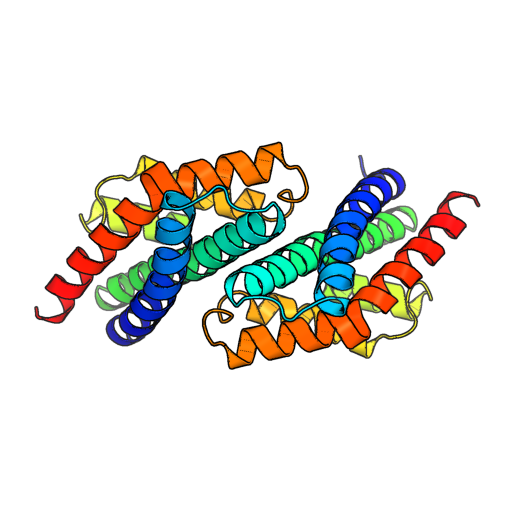3 ? 15.29559 -12.08859 -18.39198 1.000 18.68409 113 ILE B O 1
ATOM 3747 N N . VAL B 1 114 ? 15.50872 -10.40307 -16.92632 1.000 13.58134 114 VAL B N 1
ATOM 3748 C CA . VAL B 1 114 ? 16.43521 -9.65774 -17.79395 1.000 14.26260 114 VAL B CA 1
ATOM 3749 C C . VAL B 1 114 ? 17.71522 -10.46511 -18.06796 1.000 15.73732 114 VAL B C 1
ATOM 3750 O O . VAL B 1 114 ? 18.21084 -10.53393 -19.20573 1.000 15.30856 114 VAL B O 1
ATOM 3763 N N . LYS B 1 115 ? 18.27691 -11.08243 -17.03404 1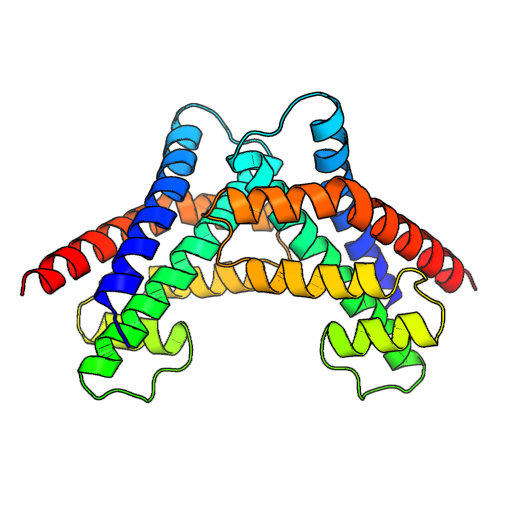.000 15.08356 115 LYS B N 1
ATOM 3764 C CA . LYS B 1 115 ? 19.48449 -11.87838 -17.24791 1.000 18.78159 115 LYS B CA 1
ATOM 3765 C C . LYS B 1 115 ? 19.22755 -13.01700 -18.22760 1.000 15.38818 115 LYS B C 1
ATOM 3766 O O . LYS B 1 115 ? 20.07721 -13.32923 -19.08002 1.000 17.29417 115 LYS B O 1
ATOM 3774 N N . ASN B 1 116 ? 18.05947 -13.65825 -18.11915 1.000 18.11226 116 ASN B N 1
ATOM 3775 C CA . ASN B 1 116 ? 17.74986 -14.74358 -19.04254 1.000 18.32177 116 ASN B CA 1
ATOM 3776 C C . ASN B 1 116 ? 17.55274 -14.21917 -20.45963 1.000 20.08849 116 ASN B C 1
ATOM 3777 O O . ASN B 1 116 ? 18.00196 -14.86572 -21.42605 1.000 20.04674 116 ASN B O 1
ATOM 3788 N N . ILE B 1 117 ? 16.89247 -13.05257 -20.60472 1.000 19.14472 117 ILE B N 1
ATOM 3789 C CA . ILE B 1 117 ? 16.69353 -12.46852 -21.93871 1.000 17.41486 117 ILE B CA 1
ATOM 3790 C C . ILE B 1 117 ? 18.05812 -12.22679 -22.58686 1.000 20.69156 117 ILE B C 1
ATOM 3791 O O . ILE B 1 117 ? 18.32286 -12.63856 -23.72395 1.000 20.43696 117 ILE B O 1
ATOM 3807 N N . ILE B 1 118 ? 18.96758 -11.60454 -21.84196 1.000 18.57959 118 ILE B N 1
ATOM 3808 C CA . ILE B 1 118 ? 20.22924 -11.15826 -22.42798 1.000 17.87029 118 ILE B CA 1
ATOM 3809 C C . ILE B 1 118 ? 21.14847 -12.33564 -22.68966 1.000 22.87880 118 ILE B C 1
ATOM 3810 O O . ILE B 1 118 ? 21.79484 -12.40748 -23.74982 1.000 27.20271 118 ILE B O 1
ATOM 3826 N N . ASN B 1 119 ? 21.21095 -13.28565 -21.74392 1.000 20.31931 119 ASN B N 1
ATOM 3827 C CA . ASN B 1 119 ? 22.19254 -14.35334 -21.81003 1.000 28.91816 119 ASN B CA 1
ATOM 3828 C C . ASN B 1 119 ? 21.72765 -15.57266 -22.57617 1.000 26.08056 119 ASN B C 1
ATOM 3829 O O . ASN B 1 119 ? 22.57538 -16.35350 -23.00997 1.000 25.52234 119 ASN B O 1
ATOM 3840 N N . PHE B 1 120 ? 20.42638 -15.74703 -22.76383 1.000 22.63138 120 PHE B N 1
ATOM 3841 C CA . PHE B 1 120 ? 19.93017 -16.93939 -23.43363 1.000 21.81246 120 PHE B CA 1
ATOM 3842 C C . PHE B 1 120 ? 18.82215 -16.68393 -24.45772 1.000 20.82180 120 PHE B C 1
ATOM 3843 O O . PHE B 1 120 ? 18.88756 -17.20753 -25.57596 1.000 21.19329 120 PHE B O 1
ATOM 3860 N N . TYR B 1 121 ? 17.77478 -15.94057 -24.10072 1.000 18.49647 121 TYR B N 1
ATOM 3861 C CA . TYR B 1 121 ? 16.58544 -15.93956 -24.95780 1.000 14.99147 121 TYR B CA 1
ATOM 3862 C C . TYR B 1 121 ? 16.85319 -15.24960 -26.30206 1.000 18.73589 121 TYR B C 1
ATOM 3863 O O . TYR B 1 121 ? 16.32707 -15.65868 -27.35021 1.000 19.39621 121 TYR B O 1
ATOM 3881 N N . HIS B 1 122 ? 17.60287 -14.15418 -26.28689 1.000 18.92287 122 HIS B N 1
ATOM 3882 C CA . HIS B 1 122 ? 17.84261 -13.43944 -27.52917 1.000 18.88464 122 HIS B CA 1
ATOM 3883 C C . HIS B 1 122 ? 18.52704 -14.34307 -28.53737 1.000 24.10783 122 HIS B C 1
ATOM 3884 O O . HIS B 1 122 ? 18.12176 -14.40054 -29.69605 1.000 21.33610 122 HIS B O 1
ATOM 3898 N N . THR B 1 123 ? 19.57358 -15.05679 -28.10944 1.000 20.92335 123 THR B N 1
ATOM 3899 C CA . THR B 1 123 ? 20.24557 -16.02695 -28.98296 1.000 20.97998 123 THR B CA 1
ATOM 3900 C C . THR B 1 123 ? 19.27933 -17.06477 -29.54508 1.000 21.94859 123 THR B C 1
ATOM 3901 O O . THR B 1 123 ? 19.30582 -17.36917 -30.74551 1.000 23.18347 123 THR B O 1
ATOM 3912 N N . SER B 1 124 ? 18.41010 -17.60804 -28.69990 1.000 20.46301 124 SER B N 1
ATOM 3913 C CA . SER B 1 124 ? 17.43951 -18.58867 -29.16929 1.000 21.29981 124 SER B CA 1
ATOM 3914 C C . SER B 1 124 ? 16.43671 -17.98314 -30.14488 1.000 16.82484 124 SER B C 1
ATOM 3915 O O . SER B 1 124 ? 16.05569 -18.63384 -31.11980 1.000 20.08233 124 SER B O 1
ATOM 3923 N N . PHE B 1 125 ? 15.97228 -16.75030 -29.88484 1.000 16.54577 125 PHE B N 1
ATOM 3924 C CA . PHE B 1 125 ? 15.08798 -16.08006 -30.82682 1.000 16.09621 125 PHE B CA 1
ATOM 3925 C C . PHE B 1 125 ? 15.73780 -15.94164 -32.19670 1.000 16.91303 125 PHE B C 1
ATOM 3926 O O . PHE B 1 125 ? 15.09130 -16.19610 -33.21888 1.000 19.09550 125 PHE B O 1
ATOM 3943 N N . GLN B 1 126 ? 17.00874 -15.53345 -32.23573 1.000 18.79371 126 GLN B N 1
ATOM 3944 C CA . GLN B 1 126 ? 17.69874 -15.35981 -33.50973 1.000 22.64215 126 GLN B CA 1
ATOM 3945 C C . GLN B 1 126 ? 17.84920 -16.68537 -34.24213 1.000 23.29687 126 GLN B C 1
ATOM 3946 O O . GLN B 1 126 ? 17.68311 -16.74724 -35.46473 1.000 24.22919 126 GLN B O 1
ATOM 3960 N N . ALA B 1 127 ? 18.15244 -17.76014 -33.51211 1.000 23.17545 127 ALA B N 1
ATOM 3961 C CA . ALA B 1 127 ? 18.26379 -19.07041 -34.15256 1.000 23.36954 127 ALA B CA 1
ATOM 3962 C C . ALA B 1 127 ? 16.92737 -19.51117 -34.74394 1.000 27.44535 127 ALA B C 1
ATOM 3963 O O . ALA B 1 127 ? 16.88078 -20.09038 -35.83240 1.000 24.31617 127 ALA B O 1
ATOM 3970 N N . PHE B 1 128 ? 15.83043 -19.24297 -34.04762 1.000 18.78958 128 PHE B N 1
ATOM 3971 C CA . PHE B 1 128 ? 14.51779 -19.63269 -34.56389 1.000 23.04461 128 PHE B CA 1
ATOM 3972 C C . PHE B 1 128 ? 14.15010 -18.81278 -35.79382 1.000 22.96012 128 PHE B C 1
ATOM 3973 O O . PHE B 1 128 ? 13.58843 -19.34144 -36.76219 1.000 23.79357 128 PHE B O 1
ATOM 3990 N N . LEU B 1 129 ? 14.47349 -17.52340 -35.78775 1.000 18.69090 129 LEU B N 1
ATOM 3991 C CA . LEU B 1 129 ? 14.25561 -16.71662 -36.98429 1.000 21.79195 129 LEU B CA 1
ATOM 3992 C C . LEU B 1 129 ? 14.98040 -17.30776 -38.18567 1.000 25.36090 129 LEU B C 1
ATOM 3993 O O . LEU B 1 129 ? 14.38651 -17.46636 -39.25916 1.000 26.30060 129 LEU B O 1
ATOM 4009 N N . GLU B 1 130 ? 16.27268 -17.61521 -38.02930 1.000 23.11419 130 GLU B N 1
ATOM 4010 C CA . GLU B 1 130 ? 17.05366 -18.16058 -39.13826 1.000 22.01536 130 GLU B CA 1
ATOM 4011 C C . GLU B 1 130 ? 16.51398 -19.50781 -39.58687 1.000 28.23333 130 GLU B C 1
ATOM 4012 O O . GLU B 1 130 ? 16.46652 -19.79359 -40.78909 1.000 30.57914 130 GLU B O 1
ATOM 4020 N N . LYS B 1 131 ? 16.11796 -20.35413 -38.63817 1.000 26.15022 131 LYS B N 1
ATOM 4021 C CA . LYS B 1 131 ? 15.53868 -21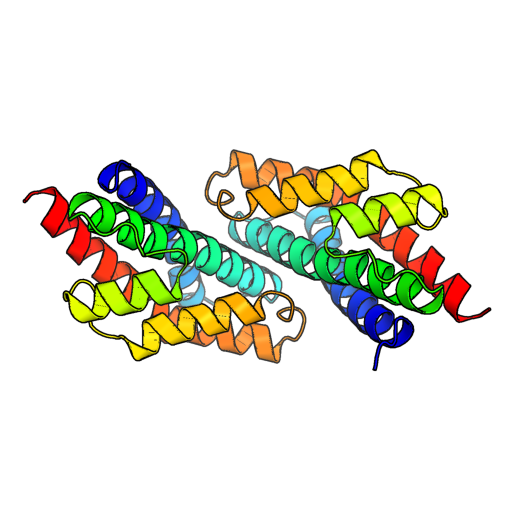.64852 -38.98326 1.000 25.83241 131 LYS B CA 1
ATOM 4022 C C . LYS B 1 131 ? 14.28528 -21.47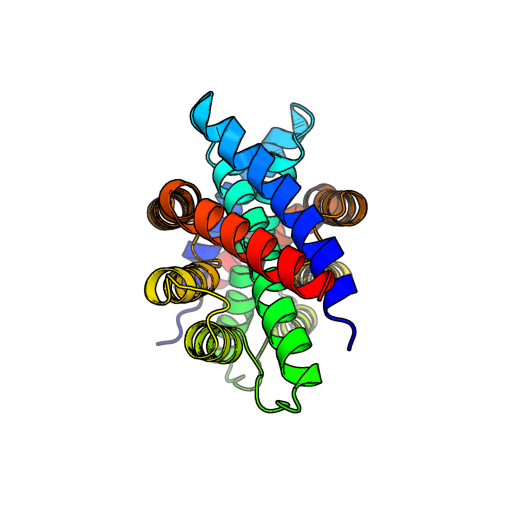646 -39.84248 1.000 28.42186 131 LYS B C 1
ATOM 4023 O O . LYS B 1 131 ? 14.14474 -22.10707 -40.89706 1.000 27.57918 131 LYS B O 1
ATOM 4042 N N . MET B 1 132 ? 13.35772 -20.62825 -39.40735 1.000 23.85323 132 MET B N 1
ATOM 4043 C CA . MET B 1 132 ? 12.10282 -20.48857 -40.13600 1.000 25.06109 132 MET B CA 1
ATOM 4044 C C . MET B 1 132 ? 12.29063 -19.75613 -41.45555 1.000 27.59609 132 MET B C 1
ATOM 4045 O O . MET B 1 132 ? 11.56535 -20.04034 -42.41898 1.000 26.15759 132 MET B O 1
ATOM 4059 N N . GLN B 1 133 ? 13.21901 -18.78993 -41.50955 1.000 25.99122 133 GLN B N 1
ATOM 4060 C CA . GLN B 1 133 ? 13.48352 -18.09964 -42.76851 1.000 33.29323 133 GLN B CA 1
ATOM 4061 C C . GLN B 1 133 ? 13.97745 -19.07849 -43.81475 1.000 30.32098 133 GLN B C 1
ATOM 4062 O O . GLN B 1 133 ? 13.62735 -18.95907 -44.99551 1.000 33.75446 133 GLN B O 1
ATOM 4076 N N . GLY B 1 134 ? 14.76115 -20.07767 -43.39609 1.000 29.25552 134 GLY B N 1
ATOM 4077 C CA . GLY B 1 134 ? 15.18642 -21.10955 -44.32972 1.000 31.83191 134 GLY B CA 1
ATOM 4078 C C . GLY B 1 134 ? 14.03359 -21.96775 -44.81918 1.000 40.58621 134 GLY B C 1
ATOM 4079 O O . GLY B 1 134 ? 13.94744 -22.28884 -46.00570 1.000 43.11284 134 GLY B O 1
ATOM 4083 N N . LEU B 1 135 ? 13.13178 -22.35156 -43.91547 1.000 29.75067 135 LEU B N 1
ATOM 4084 C CA . LEU B 1 135 ? 12.00990 -23.20189 -44.30413 1.000 32.91549 135 LEU B CA 1
ATOM 4085 C C . LEU B 1 135 ? 11.07437 -22.47504 -45.26121 1.000 41.35056 135 LEU B C 1
ATOM 4086 O O . LEU B 1 135 ? 10.50289 -23.08723 -46.17189 1.000 43.73728 135 LEU B O 1
ATOM 4102 N N . LYS B 1 136 ? 10.92318 -21.16376 -45.08748 1.000 38.18535 136 LYS B N 1
ATOM 4103 C CA . LYS B 1 136 ? 10.04209 -20.40648 -45.96888 1.000 44.50764 136 LYS B CA 1
ATOM 4104 C C . LYS B 1 136 ? 10.54881 -20.43451 -47.40484 1.000 52.44245 136 LYS B C 1
ATOM 4105 O O . LYS B 1 136 ? 9.75723 -20.53245 -48.35079 1.000 45.75914 136 LYS B O 1
ATOM 4111 N N . GLU B 1 137 ? 11.86776 -20.34751 -47.58844 1.000 46.06400 137 GLU B N 1
ATOM 4112 C CA . GLU B 1 137 ? 12.41977 -20.37555 -48.93772 1.000 60.20910 137 GLU B CA 1
ATOM 4113 C C . GLU B 1 137 ? 12.09268 -21.69334 -49.63594 1.000 58.43150 137 GLU B C 1
ATOM 4114 O O . GLU B 1 137 ? 11.78509 -21.71333 -50.83483 1.000 53.17338 137 GLU B O 1
ATOM 4120 N N . HIS B 1 138 ? 12.14420 -22.80165 -48.90077 1.000 62.24408 138 HIS B N 1
ATOM 4121 C CA . HIS B 1 138 ? 11.86293 -24.12056 -49.46531 1.000 66.55210 138 HIS B CA 1
ATOM 4122 C C . HIS B 1 138 ? 10.42508 -24.20760 -49.96556 1.000 66.86952 138 HIS B C 1
ATOM 4123 O O . HIS B 1 138 ? 9.56017 -24.75519 -49.28264 1.000 56.44089 138 HIS B O 1
#

B-factor: mean 26.43, std 9.54, range [11.96, 77.96]

Foldseek 3Di:
DDLVVLLVVLVVLLVVLVVLLVVCVVDPDDLVSLLVNLVSLVVNLVSLLVSQQVVCVVVVDPPDDDSLSSLVVCCVVVLFPPSVLSVVSVVLVVCSVPVVPVVSSVVSSCSVNPPVSVRSVSSSVSVVVVVVD/DQDLVVLLVVLVVLLVVLVVLLVVCVVDNDDLVSLLVNLVSLVVNLVSLLSSLQSVVVVVVDPPDDDSLSSLVVCCVVVLFPCSVLSVVSVVLVVCSVPVVPVVSSVVSSCSVNVPVSVRSVSSSVSVVVVVVD